Protein AF-A0A7H4MT79-F1 (afdb_monomer)

pLDDT: mean 77.98, std 21.47, range [36.84, 97.44]

Sequence (188 aa):
MRFDIEGFITFDTEEASLVNLLTGDCIELSATSTRLLTNLLQYRGDIISRVDIFQSVFEKYGARPSNSNLNQYISTLRRSLADLGVEKNVIITVPRIGFKISEEVIITSDNDYSSSFTLPTLAPEPPRRSLLWQHRKVAILFIPMVIALMLLLQFFTHQKQSPTAIFTQDKCIFYGAGALRVGGNTQK

Solvent-accessible surface area (backbone atoms only — not comparable to full-atom values): 11762 Å² total; per-residue (Å²): 101,48,36,31,44,74,81,44,32,39,37,35,63,80,78,23,31,40,34,21,74,86,80,66,50,73,46,81,45,54,73,61,49,37,46,46,50,52,54,47,62,72,48,65,56,45,74,47,38,54,67,57,46,33,46,71,49,22,49,75,70,75,38,86,68,48,75,67,59,53,52,50,48,54,51,50,52,52,45,57,43,39,77,64,66,43,88,65,70,54,71,39,81,41,85,100,53,29,38,25,34,34,85,90,55,53,74,48,40,65,74,64,60,68,74,58,84,64,87,85,81,96,71,96,74,72,89,77,73,69,78,68,70,73,50,68,69,55,53,69,63,49,52,61,55,53,53,52,51,53,54,49,51,52,52,56,54,57,72,65,69,75,78,84,88,79,83,88,67,91,96,65,89,84,82,87,87,82,80,90,86,80,85,91,80,87,91,133

Nearest PDB structures (foldseek):
  8b4b-assembly1_W  TM=8.848E-01  e=1.104E-09  Vibrio cholerae
  8b4d-assembly1_C  TM=8.996E-01  e=2.529E-09  Vibrio cholerae
  8b4e-assembly1_A  TM=8.726E-01  e=8.440E-08  Vibrio cholerae
  7nmb-assembly1_A  TM=7.774E-01  e=1.921E-06  Vibrio cholerae
  3zq7-assembly1_A  TM=8.203E-01  e=2.798E-05  Escherichia coli K-12

Structure (mmCIF, N/CA/C/O backbone):
data_AF-A0A7H4MT79-F1
#
_entry.id   AF-A0A7H4MT79-F1
#
loop_
_atom_site.group_PDB
_atom_site.id
_atom_site.type_symbol
_atom_site.label_atom_id
_atom_site.label_alt_id
_atom_site.label_comp_id
_atom_site.label_asym_id
_atom_site.label_entity_id
_atom_site.label_seq_id
_atom_site.pdbx_PDB_ins_code
_atom_site.Cartn_x
_atom_site.Cartn_y
_atom_site.Cartn_z
_atom_site.occupancy
_atom_site.B_iso_or_equiv
_atom_site.auth_seq_id
_atom_site.auth_comp_id
_atom_site.auth_asym_id
_atom_site.auth_atom_id
_atom_site.pdbx_PDB_model_num
ATOM 1 N N . MET A 1 1 ? 11.226 -8.362 5.521 1.00 86.12 1 MET A N 1
ATOM 2 C CA . MET A 1 1 ? 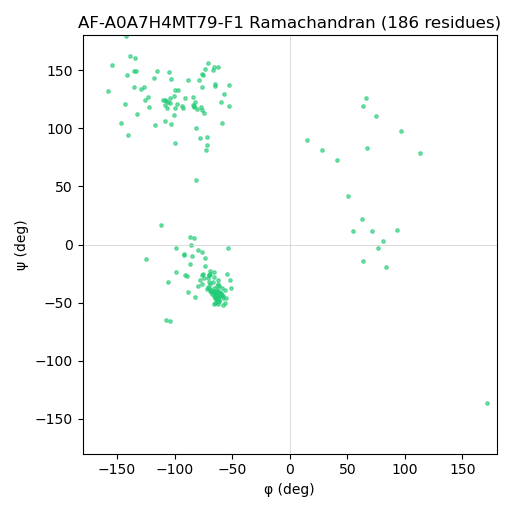10.015 -8.461 6.381 1.00 86.12 1 MET A CA 1
ATOM 3 C C . MET A 1 1 ? 8.910 -9.064 5.533 1.00 86.12 1 MET A C 1
ATOM 5 O O . MET A 1 1 ? 8.808 -8.691 4.372 1.00 86.12 1 MET A O 1
ATOM 9 N N . ARG A 1 2 ? 8.103 -9.980 6.064 1.00 92.44 2 ARG A N 1
ATOM 10 C CA . ARG A 1 2 ? 7.024 -10.616 5.304 1.00 92.44 2 ARG A CA 1
ATOM 11 C C . ARG A 1 2 ? 5.664 -10.307 5.921 1.00 92.44 2 ARG A C 1
ATOM 13 O O . ARG A 1 2 ? 5.521 -10.187 7.142 1.00 92.44 2 ARG A O 1
ATOM 20 N N . PHE A 1 3 ? 4.675 -10.135 5.051 1.00 94.00 3 PHE A N 1
ATOM 21 C CA . PHE A 1 3 ? 3.278 -9.947 5.420 1.00 94.00 3 PHE A CA 1
ATOM 22 C C . PHE A 1 3 ? 2.414 -10.962 4.682 1.00 94.00 3 PHE A C 1
ATOM 24 O O . PHE A 1 3 ? 2.554 -11.112 3.474 1.00 94.00 3 PHE A O 1
ATOM 31 N N . ASP A 1 4 ? 1.477 -11.584 5.383 1.00 94.38 4 ASP A N 1
ATOM 32 C CA . ASP A 1 4 ? 0.461 -12.439 4.782 1.00 94.38 4 ASP A CA 1
ATOM 33 C C . ASP A 1 4 ? -0.889 -11.715 4.820 1.00 94.38 4 ASP A C 1
ATOM 35 O O . ASP A 1 4 ? -1.349 -11.268 5.873 1.00 94.38 4 ASP A O 1
ATOM 39 N N . ILE A 1 5 ? -1.504 -11.559 3.652 1.00 93.25 5 ILE A N 1
ATOM 40 C CA . ILE A 1 5 ? -2.767 -10.863 3.410 1.00 93.25 5 ILE A CA 1
ATOM 41 C C . ILE A 1 5 ? -3.824 -11.927 3.094 1.00 93.25 5 ILE A C 1
ATOM 43 O O . ILE A 1 5 ? -3.636 -12.759 2.206 1.00 93.25 5 ILE A O 1
ATOM 47 N N . GLU A 1 6 ? -4.917 -11.929 3.859 1.00 91.81 6 GLU A N 1
ATOM 48 C CA . GLU A 1 6 ? -5.991 -12.940 3.830 1.00 91.81 6 GLU A CA 1
ATOM 49 C C . GLU A 1 6 ? -5.510 -14.397 4.025 1.00 91.81 6 GLU A C 1
ATOM 51 O O . GLU A 1 6 ? -6.272 -15.340 3.832 1.00 91.81 6 GLU A O 1
ATOM 56 N N . GLY A 1 7 ? -4.251 -14.599 4.423 1.00 90.31 7 GLY A N 1
ATOM 57 C CA . GLY A 1 7 ? -3.640 -15.916 4.621 1.00 90.31 7 GLY A CA 1
ATOM 58 C C . GLY A 1 7 ? -3.238 -16.652 3.338 1.00 90.31 7 GLY A C 1
ATOM 59 O O . GLY A 1 7 ? -2.658 -17.729 3.433 1.00 90.31 7 GLY A O 1
ATOM 60 N N . PHE A 1 8 ? -3.510 -16.095 2.154 1.00 93.00 8 PHE A N 1
ATOM 61 C CA . PHE A 1 8 ? -3.165 -16.723 0.874 1.00 93.00 8 PHE A CA 1
ATOM 62 C C . PHE A 1 8 ? -2.322 -15.846 -0.054 1.00 93.00 8 PHE A C 1
ATOM 64 O O . PHE A 1 8 ? -1.766 -16.366 -1.018 1.00 93.00 8 PHE A O 1
ATOM 71 N N . ILE A 1 9 ? -2.191 -14.547 0.227 1.00 95.81 9 ILE A N 1
ATOM 72 C CA . ILE A 1 9 ? -1.241 -13.672 -0.462 1.00 95.81 9 ILE A CA 1
ATOM 73 C C . ILE A 1 9 ? -0.079 -13.376 0.465 1.00 95.81 9 ILE A C 1
ATOM 75 O O . ILE A 1 9 ? -0.266 -12.801 1.531 1.00 95.81 9 ILE A O 1
ATOM 79 N N . THR A 1 10 ? 1.129 -13.689 0.030 1.00 96.00 10 THR A N 1
ATOM 80 C CA . THR A 1 10 ? 2.350 -13.261 0.699 1.00 96.00 10 THR A CA 1
ATOM 81 C C . THR A 1 10 ? 2.897 -12.017 0.015 1.00 96.00 10 THR A C 1
ATOM 83 O O . THR A 1 10 ? 3.079 -11.997 -1.198 1.00 96.00 10 THR A O 1
ATOM 86 N N . PHE A 1 11 ? 3.251 -11.015 0.809 1.00 96.75 11 PHE A N 1
ATOM 87 C CA . PHE A 1 11 ? 4.074 -9.885 0.412 1.00 96.75 11 PHE A CA 1
ATOM 88 C C . PHE A 1 11 ? 5.457 -9.987 1.061 1.00 96.75 11 PHE A C 1
ATOM 90 O O . PHE A 1 11 ? 5.569 -9.960 2.290 1.00 96.75 11 PHE A O 1
ATOM 97 N N . ASP A 1 12 ? 6.502 -10.057 0.239 1.00 94.94 12 ASP A N 1
ATOM 98 C CA . ASP A 1 12 ? 7.893 -10.018 0.687 1.00 94.94 12 ASP A CA 1
ATOM 99 C C . ASP A 1 12 ? 8.508 -8.642 0.396 1.00 94.94 12 ASP A C 1
ATOM 101 O O . ASP A 1 12 ? 8.535 -8.173 -0.747 1.00 94.94 12 ASP A O 1
ATOM 105 N N . THR A 1 13 ? 8.986 -7.961 1.443 1.00 93.94 13 THR A N 1
ATOM 106 C CA . THR A 1 13 ? 9.571 -6.624 1.291 1.00 93.94 13 THR A CA 1
ATOM 107 C C . THR A 1 13 ? 10.974 -6.626 0.700 1.00 93.94 13 THR A C 1
ATOM 109 O O . THR A 1 13 ? 11.366 -5.601 0.147 1.00 93.94 13 THR A O 1
ATOM 112 N N . GLU A 1 14 ? 11.735 -7.709 0.866 1.00 92.62 14 GLU A N 1
ATOM 113 C CA . GLU A 1 14 ? 13.110 -7.820 0.365 1.00 92.62 14 GLU A CA 1
ATOM 114 C C . GLU A 1 14 ? 13.094 -8.204 -1.115 1.00 92.62 14 GLU A C 1
ATOM 116 O O . GLU A 1 14 ? 13.745 -7.554 -1.931 1.00 92.62 14 GLU A O 1
ATOM 121 N N . GLU A 1 15 ? 12.259 -9.183 -1.467 1.00 93.75 15 GLU A N 1
ATOM 122 C CA . GLU A 1 15 ? 12.073 -9.639 -2.852 1.00 93.75 15 GLU A CA 1
ATOM 123 C C . GLU A 1 15 ? 11.140 -8.726 -3.663 1.00 93.75 15 GLU A C 1
ATOM 125 O O . GLU A 1 15 ? 10.943 -8.929 -4.858 1.00 93.75 15 GLU A O 1
ATOM 130 N N . ALA A 1 16 ? 10.543 -7.715 -3.020 1.00 95.75 16 ALA A N 1
ATOM 131 C CA . ALA A 1 16 ? 9.629 -6.759 -3.638 1.00 95.75 16 ALA A CA 1
ATOM 132 C C . ALA A 1 16 ? 8.506 -7.436 -4.446 1.00 95.75 16 ALA A C 1
ATOM 134 O O . ALA A 1 16 ? 8.157 -6.969 -5.527 1.00 95.75 16 ALA A O 1
ATOM 135 N N . SER A 1 17 ? 7.921 -8.516 -3.928 1.00 96.25 17 SER A N 1
ATOM 136 C CA . SER A 1 17 ? 6.965 -9.339 -4.674 1.00 96.25 17 SER A CA 1
ATOM 137 C C . SER A 1 17 ? 5.711 -9.677 -3.872 1.00 96.25 17 SER A C 1
ATOM 139 O O . SER A 1 17 ? 5.723 -9.766 -2.641 1.00 96.25 17 SER A O 1
ATOM 141 N N . LEU A 1 18 ? 4.603 -9.832 -4.596 1.00 96.88 18 LEU A N 1
ATOM 142 C CA . LEU A 1 18 ? 3.338 -10.365 -4.107 1.00 96.88 18 LEU A CA 1
ATOM 143 C C . LEU A 1 18 ? 3.117 -11.740 -4.728 1.00 96.88 18 LEU A C 1
ATOM 145 O O . LEU A 1 18 ? 3.100 -11.856 -5.950 1.00 96.88 18 LEU A O 1
ATOM 149 N N . VAL A 1 19 ? 2.917 -12.760 -3.899 1.00 96.62 19 VAL A N 1
ATOM 150 C CA . VAL A 1 19 ? 2.756 -14.148 -4.337 1.00 96.62 19 VAL A CA 1
ATOM 151 C C . VAL A 1 19 ? 1.437 -14.698 -3.822 1.00 96.62 19 VAL A C 1
ATOM 153 O O . VAL A 1 19 ? 1.180 -14.665 -2.618 1.00 96.62 19 VAL A O 1
ATOM 156 N N . ASN A 1 20 ? 0.616 -15.241 -4.714 1.00 96.69 20 ASN A N 1
ATOM 157 C CA . ASN A 1 20 ? -0.539 -16.041 -4.336 1.00 96.69 20 ASN A CA 1
ATOM 158 C C . ASN A 1 20 ? -0.094 -17.484 -4.060 1.00 96.69 20 ASN A C 1
ATOM 160 O O . ASN A 1 20 ? 0.405 -18.178 -4.942 1.00 96.69 20 ASN A O 1
ATOM 164 N N . LEU A 1 21 ? -0.288 -17.948 -2.827 1.00 94.00 21 LEU A N 1
ATOM 165 C CA . LEU A 1 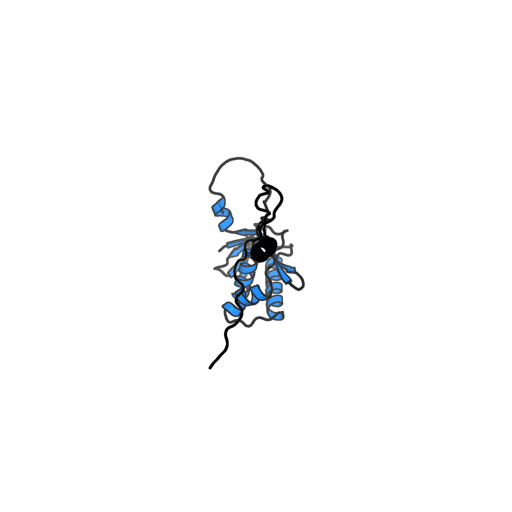21 ? 0.120 -19.278 -2.370 1.00 94.00 21 LEU A CA 1
ATOM 166 C C . LEU A 1 21 ? -0.769 -20.410 -2.909 1.00 94.00 21 LEU A C 1
ATOM 168 O O . LEU A 1 21 ? -0.366 -21.570 -2.873 1.00 94.00 21 LEU A O 1
ATOM 172 N N . LEU A 1 22 ? -1.975 -20.092 -3.383 1.00 94.06 22 LEU A N 1
ATOM 173 C CA . LEU A 1 22 ? -2.937 -21.055 -3.922 1.00 94.06 22 LEU A CA 1
ATOM 174 C C . LEU A 1 22 ? -2.735 -21.281 -5.422 1.00 94.06 22 LEU A C 1
ATOM 176 O O . LEU A 1 22 ? -2.843 -22.416 -5.882 1.00 94.06 22 LEU A O 1
ATOM 180 N N . THR A 1 23 ? -2.462 -20.217 -6.182 1.00 93.88 23 THR A N 1
ATOM 181 C CA . THR A 1 23 ? -2.295 -20.286 -7.646 1.00 93.88 23 THR A CA 1
ATOM 182 C C . THR A 1 23 ? -0.833 -20.324 -8.084 1.00 93.88 23 THR A C 1
ATOM 184 O O . THR A 1 23 ? -0.534 -20.833 -9.161 1.00 93.88 23 THR A O 1
ATOM 187 N N . GLY A 1 24 ? 0.084 -19.824 -7.252 1.00 93.19 24 GLY A N 1
ATOM 188 C CA . GLY A 1 24 ? 1.492 -19.633 -7.599 1.00 93.19 24 GLY A CA 1
ATOM 189 C C . GLY A 1 24 ? 1.766 -18.355 -8.398 1.00 93.19 24 GLY A C 1
ATOM 190 O O . GLY A 1 24 ? 2.911 -18.128 -8.788 1.00 93.19 24 GLY A O 1
ATOM 191 N N . ASP A 1 25 ? 0.750 -17.520 -8.639 1.00 95.25 25 ASP A N 1
ATOM 192 C CA . ASP A 1 25 ? 0.922 -16.258 -9.359 1.00 95.25 25 ASP A CA 1
ATOM 193 C C . ASP A 1 25 ? 1.808 -15.297 -8.565 1.00 95.25 25 ASP A C 1
ATOM 195 O O . ASP A 1 25 ? 1.664 -15.152 -7.349 1.00 95.25 25 ASP A O 1
ATOM 199 N N . CYS A 1 26 ? 2.714 -14.617 -9.264 1.00 95.56 26 CYS A N 1
ATOM 200 C CA . CYS A 1 26 ? 3.666 -13.687 -8.674 1.00 95.56 26 CYS A CA 1
ATOM 201 C C . CYS A 1 26 ? 3.639 -12.351 -9.420 1.00 95.56 26 CYS A C 1
ATOM 203 O O . CYS A 1 26 ? 3.680 -12.312 -10.651 1.00 95.56 26 CYS A O 1
ATOM 205 N N . ILE A 1 27 ? 3.593 -11.254 -8.667 1.00 97.00 27 ILE A N 1
ATOM 206 C CA . ILE A 1 27 ? 3.684 -9.890 -9.182 1.00 97.00 27 ILE A CA 1
ATOM 207 C C . ILE A 1 27 ? 4.856 -9.186 -8.509 1.00 97.00 27 ILE A C 1
ATOM 209 O O . ILE A 1 27 ? 4.850 -8.957 -7.299 1.00 97.00 27 ILE A O 1
ATOM 213 N N . GLU A 1 28 ? 5.834 -8.777 -9.312 1.00 96.69 28 GLU A N 1
ATOM 214 C CA . GLU A 1 28 ? 6.919 -7.909 -8.865 1.00 96.69 28 GLU A CA 1
ATOM 215 C C . GLU A 1 28 ? 6.444 -6.456 -8.737 1.00 96.69 28 GLU A C 1
ATOM 217 O O . GLU A 1 28 ? 5.764 -5.896 -9.604 1.00 96.69 28 GLU A O 1
ATOM 222 N N . LEU A 1 29 ? 6.828 -5.822 -7.637 1.00 96.75 29 LEU A N 1
ATOM 223 C CA . LEU A 1 29 ? 6.520 -4.442 -7.313 1.00 96.75 29 LEU A CA 1
ATOM 224 C C . LEU A 1 29 ? 7.738 -3.554 -7.554 1.00 96.75 29 LEU A C 1
ATOM 226 O O . LEU A 1 29 ? 8.877 -3.880 -7.230 1.00 96.75 29 LEU A O 1
ATOM 230 N N . SER A 1 30 ? 7.492 -2.345 -8.059 1.00 95.81 30 SER A N 1
ATOM 231 C CA . SER A 1 30 ? 8.544 -1.332 -8.113 1.00 95.81 30 SER A CA 1
ATOM 232 C C . SER A 1 30 ? 8.961 -0.906 -6.705 1.00 95.81 30 SER A C 1
ATOM 234 O O . SER A 1 30 ? 8.136 -0.866 -5.794 1.00 95.81 30 SER A O 1
ATOM 236 N N . ALA A 1 31 ? 10.209 -0.462 -6.538 1.00 94.56 31 ALA A N 1
ATOM 237 C CA . ALA A 1 31 ? 10.741 -0.062 -5.233 1.00 94.56 31 ALA A CA 1
ATOM 238 C C . ALA A 1 31 ? 9.846 0.945 -4.478 1.00 94.56 31 ALA A C 1
ATOM 240 O O . ALA A 1 31 ? 9.701 0.874 -3.260 1.00 94.56 31 ALA A O 1
ATOM 241 N N . THR A 1 32 ? 9.215 1.886 -5.188 1.00 95.56 32 THR A N 1
ATOM 242 C CA . THR A 1 32 ? 8.280 2.848 -4.581 1.00 95.56 32 THR A CA 1
ATOM 243 C C . THR A 1 32 ? 6.966 2.192 -4.160 1.00 95.56 32 THR A C 1
ATOM 245 O O . THR A 1 32 ? 6.452 2.524 -3.095 1.00 95.56 32 THR A O 1
ATOM 248 N N . SER A 1 33 ? 6.451 1.242 -4.943 1.00 96.31 33 SER A N 1
ATOM 249 C CA . SER A 1 33 ? 5.247 0.474 -4.597 1.00 96.31 33 SER A CA 1
ATOM 250 C C . SER A 1 33 ? 5.490 -0.407 -3.375 1.00 96.31 33 SER A C 1
ATOM 252 O O . SER A 1 33 ? 4.677 -0.387 -2.457 1.00 96.31 33 SER A O 1
ATOM 254 N N . THR A 1 34 ? 6.639 -1.088 -3.317 1.00 96.88 34 THR A N 1
ATOM 255 C CA . THR A 1 34 ? 7.071 -1.888 -2.163 1.00 96.88 34 THR A CA 1
ATOM 256 C C . THR A 1 34 ? 7.137 -1.023 -0.914 1.00 96.88 34 THR A C 1
ATOM 258 O O . THR A 1 34 ? 6.488 -1.324 0.079 1.00 96.88 34 THR A O 1
ATOM 261 N N . ARG A 1 35 ? 7.832 0.121 -0.974 1.00 95.88 35 ARG A N 1
ATOM 262 C CA . ARG A 1 35 ? 7.903 1.066 0.153 1.00 95.88 35 ARG A CA 1
ATOM 263 C C . ARG A 1 35 ? 6.527 1.560 0.591 1.00 95.88 35 ARG A C 1
ATOM 265 O O . ARG A 1 35 ? 6.264 1.619 1.789 1.00 95.88 35 ARG A O 1
ATOM 272 N N . LEU A 1 36 ? 5.665 1.917 -0.360 1.00 96.69 36 LEU A N 1
ATOM 273 C CA . LEU A 1 36 ? 4.319 2.403 -0.075 1.00 96.69 36 LEU A CA 1
ATOM 274 C C . LEU A 1 36 ? 3.468 1.332 0.607 1.00 96.69 36 LEU A C 1
ATOM 276 O O . LEU A 1 36 ? 2.836 1.616 1.622 1.00 96.69 36 LEU A O 1
ATOM 280 N N . LEU A 1 37 ? 3.466 0.111 0.072 1.00 96.62 37 LEU A N 1
ATOM 281 C CA . LEU A 1 37 ? 2.702 -0.996 0.630 1.00 96.62 37 LEU A CA 1
ATOM 282 C C . LEU A 1 37 ? 3.229 -1.382 2.015 1.00 96.62 37 LEU A C 1
ATOM 284 O O . LEU A 1 37 ? 2.438 -1.480 2.947 1.00 96.62 37 LEU A O 1
ATOM 288 N N . THR A 1 38 ? 4.549 -1.493 2.185 1.00 95.31 38 THR A N 1
ATOM 289 C CA . THR A 1 38 ? 5.184 -1.719 3.491 1.00 95.31 38 THR A CA 1
ATOM 290 C C . THR A 1 38 ? 4.775 -0.653 4.498 1.00 95.31 38 THR A C 1
ATOM 292 O O . THR A 1 38 ? 4.397 -0.982 5.619 1.00 95.31 38 THR A O 1
ATOM 295 N N . ASN A 1 39 ? 4.806 0.624 4.105 1.00 94.50 39 ASN A N 1
ATOM 296 C CA . ASN A 1 39 ? 4.392 1.716 4.976 1.00 94.50 39 ASN A CA 1
ATOM 297 C C . ASN A 1 39 ? 2.915 1.561 5.368 1.00 94.50 39 ASN A C 1
ATOM 299 O O . ASN A 1 39 ? 2.606 1.553 6.548 1.00 94.50 39 ASN A O 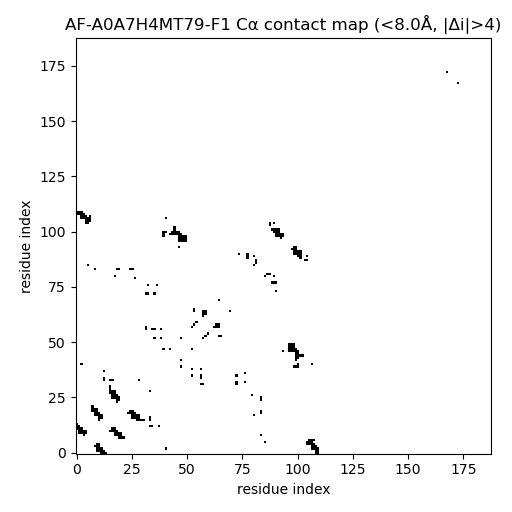1
ATOM 303 N N . LEU A 1 40 ? 2.007 1.314 4.422 1.00 94.81 40 LEU A N 1
ATOM 304 C CA . LEU A 1 40 ? 0.584 1.104 4.725 1.00 94.81 40 LEU A CA 1
ATOM 305 C C . LEU A 1 40 ? 0.335 -0.097 5.654 1.00 94.81 40 LEU A C 1
ATOM 307 O O . LEU A 1 40 ? -0.443 0.014 6.602 1.00 94.81 40 LEU A O 1
ATOM 311 N N . LEU A 1 41 ? 1.005 -1.226 5.412 1.00 93.19 41 LEU A N 1
ATOM 312 C CA . LEU A 1 41 ? 0.842 -2.452 6.197 1.00 93.19 41 LEU A CA 1
ATOM 313 C C . LEU A 1 41 ? 1.433 -2.337 7.606 1.00 93.19 41 LEU A C 1
ATOM 315 O O . LEU A 1 41 ? 0.914 -2.967 8.523 1.00 93.19 41 LEU A O 1
ATOM 319 N N . GLN A 1 42 ? 2.467 -1.516 7.814 1.00 90.12 42 GLN A N 1
ATOM 320 C CA . GLN A 1 42 ? 3.049 -1.284 9.142 1.00 90.12 42 GLN A CA 1
ATOM 321 C C . GLN A 1 42 ? 2.125 -0.492 10.077 1.00 90.12 42 GLN A C 1
ATOM 323 O O . GLN A 1 42 ? 2.108 -0.761 11.275 1.00 90.12 42 GLN A O 1
ATOM 328 N N . TYR A 1 43 ? 1.333 0.452 9.556 1.00 85.25 43 TYR A N 1
ATOM 329 C CA . TYR A 1 43 ? 0.416 1.262 10.374 1.00 85.25 43 TYR A CA 1
ATOM 330 C C . TYR A 1 43 ? -0.958 0.598 10.603 1.00 85.25 43 TYR A C 1
ATOM 332 O O . TYR A 1 43 ? -1.842 1.240 11.152 1.00 85.25 43 TYR A O 1
ATOM 340 N N . ARG A 1 44 ? -1.155 -0.664 10.186 1.00 72.19 44 ARG A N 1
ATOM 341 C CA . ARG A 1 44 ? -2.342 -1.528 10.410 1.00 72.19 44 ARG A CA 1
ATOM 342 C C . ARG A 1 44 ? -3.620 -0.827 10.899 1.00 72.19 44 ARG A C 1
ATOM 344 O O . ARG A 1 44 ? -3.889 -0.754 12.094 1.00 72.19 44 ARG A O 1
ATOM 351 N N . GLY A 1 45 ? -4.447 -0.386 9.954 1.00 70.88 45 GLY A N 1
ATOM 352 C CA . GLY A 1 45 ? -5.766 0.198 10.232 1.00 70.88 45 GLY A CA 1
ATOM 353 C C . GLY A 1 45 ? -5.749 1.689 10.585 1.00 70.88 45 GLY A C 1
ATOM 354 O O . GLY A 1 45 ? -6.768 2.355 10.384 1.00 70.88 45 GLY A O 1
ATOM 355 N N . ASP A 1 46 ? -4.605 2.246 10.993 1.00 88.00 46 ASP A N 1
ATOM 356 C CA . ASP A 1 46 ? -4.463 3.689 11.159 1.00 88.00 46 ASP A CA 1
ATOM 357 C C . ASP A 1 46 ? -4.370 4.407 9.811 1.00 88.00 46 ASP A C 1
ATOM 359 O O . ASP A 1 46 ? -3.906 3.885 8.793 1.00 88.00 46 ASP A O 1
ATOM 363 N N . ILE A 1 47 ? -4.832 5.655 9.818 1.00 92.50 47 ILE A N 1
ATOM 364 C CA . ILE A 1 47 ? -4.790 6.521 8.648 1.00 92.50 47 ILE A CA 1
ATOM 365 C C . ILE A 1 47 ? -3.411 7.164 8.568 1.00 92.50 47 ILE A C 1
ATOM 367 O O . ILE A 1 47 ? -3.030 7.948 9.438 1.00 92.50 47 ILE A O 1
ATOM 371 N N . ILE A 1 48 ? -2.702 6.900 7.476 1.00 95.19 48 ILE A N 1
ATOM 372 C CA . ILE A 1 48 ? -1.462 7.591 7.139 1.00 95.19 48 ILE A CA 1
ATOM 373 C C . ILE A 1 48 ? -1.809 8.805 6.284 1.00 95.19 48 ILE A C 1
ATOM 375 O O . ILE A 1 48 ? -2.502 8.685 5.266 1.00 95.19 48 ILE A O 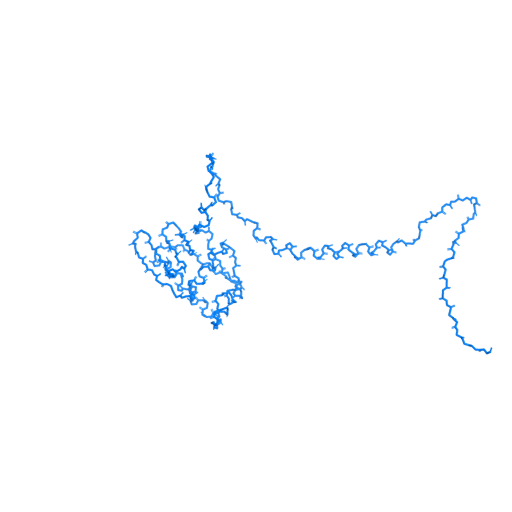1
ATOM 379 N N . SER A 1 49 ? -1.351 9.989 6.695 1.00 96.00 49 SER A N 1
ATOM 380 C CA . SER A 1 49 ? -1.616 11.219 5.952 1.00 96.00 49 SER A CA 1
ATOM 381 C C . SER A 1 49 ? -0.828 11.261 4.639 1.00 96.00 49 SER A C 1
ATOM 383 O O . SER A 1 49 ? 0.229 10.647 4.497 1.00 96.00 49 SER A O 1
ATOM 385 N N . ARG A 1 50 ? -1.318 12.030 3.659 1.00 95.88 50 ARG A N 1
ATOM 386 C CA . ARG A 1 50 ? -0.585 12.227 2.391 1.00 95.88 50 ARG A CA 1
ATOM 387 C C . ARG A 1 50 ? 0.799 12.834 2.609 1.00 95.88 50 ARG A C 1
ATOM 389 O O . ARG A 1 50 ? 1.734 12.449 1.920 1.00 95.88 50 ARG A O 1
ATOM 396 N N . VAL A 1 51 ? 0.910 13.760 3.562 1.00 95.25 51 VAL A N 1
ATOM 397 C CA . VAL A 1 51 ? 2.171 14.428 3.906 1.00 95.25 51 VAL A CA 1
ATOM 398 C C . VAL A 1 51 ? 3.174 13.411 4.446 1.00 95.25 51 VAL A C 1
ATOM 400 O O . VAL A 1 51 ? 4.298 13.353 3.955 1.00 95.25 51 VAL A O 1
ATOM 403 N N . ASP A 1 52 ? 2.742 12.544 5.366 1.00 95.19 52 ASP A N 1
ATOM 404 C CA . ASP A 1 52 ? 3.604 11.499 5.929 1.00 95.19 52 ASP A CA 1
ATOM 405 C C . ASP A 1 52 ? 4.057 10.503 4.852 1.00 95.19 52 ASP A C 1
ATOM 407 O O . ASP A 1 52 ? 5.220 10.097 4.830 1.00 95.19 52 ASP A O 1
ATOM 411 N N . ILE A 1 53 ? 3.172 10.134 3.918 1.00 95.69 53 ILE A N 1
ATOM 412 C CA . ILE A 1 53 ? 3.523 9.256 2.791 1.00 95.69 53 ILE A CA 1
ATOM 413 C C . ILE A 1 53 ? 4.539 9.936 1.870 1.00 95.69 53 ILE A C 1
ATOM 415 O O . ILE A 1 53 ? 5.531 9.318 1.489 1.00 95.69 53 ILE A O 1
ATOM 419 N N . PHE A 1 54 ? 4.328 11.205 1.513 1.00 96.12 54 PHE A N 1
ATOM 420 C CA . PHE A 1 54 ? 5.270 11.947 0.677 1.00 96.12 54 PHE A CA 1
ATOM 421 C C . PHE A 1 54 ? 6.661 11.994 1.302 1.00 96.12 54 PHE A C 1
ATOM 423 O O . PHE A 1 54 ? 7.636 11.658 0.629 1.00 96.12 54 PHE A O 1
ATOM 430 N N . GLN A 1 55 ? 6.744 12.294 2.596 1.00 95.12 55 GLN A N 1
ATOM 431 C CA . GLN A 1 55 ? 8.016 12.340 3.299 1.00 95.12 55 GLN A CA 1
ATOM 432 C C . GLN A 1 55 ? 8.675 10.953 3.381 1.00 95.12 55 GLN A C 1
ATOM 434 O O . GLN A 1 55 ? 9.843 10.788 3.026 1.00 95.12 55 GLN A O 1
ATOM 439 N N . SER A 1 56 ? 7.932 9.941 3.838 1.00 93.38 56 SER A N 1
ATOM 440 C CA . SER A 1 56 ? 8.488 8.621 4.163 1.00 93.38 56 SER A CA 1
ATOM 441 C C . SER A 1 56 ? 8.768 7.734 2.949 1.00 93.38 56 SER A C 1
ATOM 443 O O . SER A 1 56 ? 9.702 6.936 3.005 1.00 93.38 56 SER A O 1
ATOM 445 N N . VAL A 1 57 ? 8.005 7.870 1.859 1.00 95.44 57 VAL A N 1
ATOM 446 C CA . VAL A 1 57 ? 8.083 6.988 0.679 1.00 95.44 57 VAL A CA 1
ATOM 447 C C . VAL A 1 57 ? 8.778 7.654 -0.509 1.00 95.44 57 VAL A C 1
ATOM 449 O O . VAL A 1 57 ? 9.451 6.962 -1.276 1.00 95.44 57 VAL A O 1
ATOM 452 N N . PHE A 1 58 ? 8.641 8.975 -0.670 1.00 94.38 58 PHE A N 1
ATOM 453 C CA . PHE A 1 58 ? 9.145 9.694 -1.844 1.00 94.38 58 PHE A CA 1
ATOM 454 C C . PHE A 1 58 ? 10.372 10.543 -1.514 1.00 94.38 58 PHE A C 1
ATOM 456 O O . PHE A 1 58 ? 11.463 10.248 -2.000 1.00 94.38 58 PHE A O 1
ATOM 463 N N . GLU A 1 59 ? 10.221 11.560 -0.664 1.00 95.00 59 GLU A N 1
ATOM 464 C CA . GLU A 1 59 ? 11.269 12.556 -0.401 1.00 95.00 59 GLU A CA 1
ATOM 465 C C . GLU A 1 59 ? 12.502 11.934 0.255 1.00 95.00 59 GLU A C 1
ATOM 467 O O . GLU A 1 59 ? 13.624 12.201 -0.175 1.00 95.00 59 GLU A O 1
ATOM 472 N N . LYS A 1 60 ? 12.303 1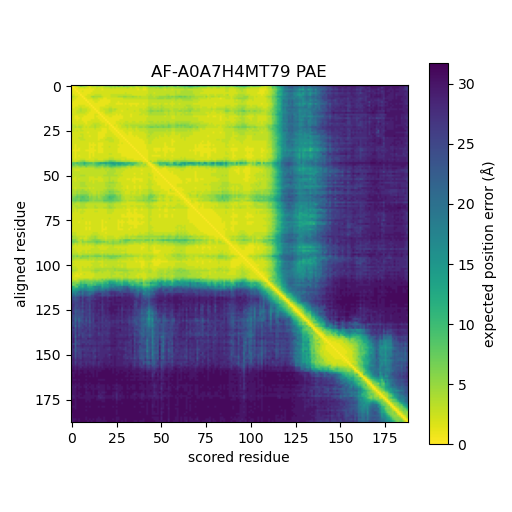1.022 1.219 1.00 94.06 60 LYS A N 1
ATOM 473 C CA . LYS A 1 60 ? 13.387 10.248 1.848 1.00 94.06 60 LYS A CA 1
ATOM 474 C C . LYS A 1 60 ? 14.261 9.499 0.833 1.00 94.06 60 LYS A C 1
ATOM 476 O O . LYS A 1 60 ? 15.423 9.225 1.113 1.00 94.06 60 LYS A O 1
ATOM 481 N N . TYR A 1 61 ? 13.710 9.178 -0.335 1.00 92.06 61 TYR A N 1
ATOM 482 C CA . TYR A 1 61 ? 14.376 8.434 -1.402 1.00 92.06 61 TYR A CA 1
ATOM 483 C C . TYR A 1 61 ? 14.652 9.301 -2.641 1.00 92.06 61 TYR A C 1
ATOM 485 O O . TYR A 1 61 ? 14.909 8.768 -3.718 1.00 92.06 61 TYR A O 1
ATOM 493 N N . GLY A 1 62 ? 14.588 10.632 -2.511 1.00 91.44 62 GLY A N 1
ATOM 494 C CA . GLY A 1 62 ? 14.892 11.577 -3.590 1.00 91.44 62 GLY A CA 1
ATOM 495 C C . GLY A 1 62 ? 13.853 11.632 -4.715 1.00 91.44 62 GLY A C 1
ATOM 496 O O . GLY A 1 62 ? 14.114 12.227 -5.760 1.00 91.44 62 GLY A O 1
ATOM 497 N N . ALA A 1 63 ? 12.674 11.031 -4.535 1.00 90.56 63 ALA A N 1
ATOM 498 C CA . ALA A 1 63 ? 11.591 11.091 -5.509 1.00 90.56 63 ALA A CA 1
ATOM 499 C C . ALA A 1 63 ? 10.703 12.319 -5.266 1.00 90.56 63 ALA A C 1
ATOM 501 O O . ALA A 1 63 ? 10.388 12.666 -4.129 1.00 90.56 63 ALA A O 1
ATOM 502 N N . ARG A 1 64 ? 10.243 12.963 -6.346 1.00 92.12 64 ARG A N 1
ATOM 503 C CA . ARG A 1 64 ? 9.352 14.128 -6.257 1.00 92.12 64 ARG A CA 1
ATOM 504 C C . ARG A 1 64 ? 7.914 13.688 -5.932 1.00 92.12 64 ARG A C 1
ATOM 506 O O . ARG A 1 64 ? 7.312 12.990 -6.753 1.00 92.12 64 ARG A O 1
ATOM 513 N N . PRO A 1 65 ? 7.320 14.100 -4.799 1.00 93.44 65 PRO A N 1
ATOM 514 C CA . PRO A 1 65 ? 5.941 13.748 -4.467 1.00 93.44 65 PRO A CA 1
ATOM 515 C C . PRO A 1 65 ? 4.924 14.561 -5.281 1.00 93.44 65 PRO A C 1
ATOM 517 O O . PRO A 1 65 ? 5.133 15.735 -5.588 1.00 93.44 65 PRO A O 1
ATOM 520 N N . SER A 1 66 ? 3.793 13.945 -5.630 1.00 95.44 66 SER A N 1
ATOM 521 C CA . SER A 1 66 ? 2.624 14.635 -6.184 1.00 95.44 66 SER A CA 1
ATOM 522 C C . SER A 1 66 ? 1.347 13.844 -5.895 1.00 95.44 66 SER A C 1
ATOM 524 O O . SER A 1 66 ? 1.365 12.628 -5.755 1.00 95.44 66 SER A O 1
ATOM 526 N N . ASN A 1 67 ? 0.190 14.503 -5.842 1.00 95.00 67 ASN A N 1
ATOM 527 C CA . ASN A 1 67 ? -1.067 13.771 -5.631 1.00 95.00 67 ASN A CA 1
ATOM 528 C C . ASN A 1 67 ? -1.359 12.771 -6.761 1.00 95.00 67 ASN A C 1
ATOM 530 O O . ASN A 1 67 ? -1.872 11.685 -6.502 1.00 95.00 67 ASN A O 1
ATOM 534 N N . SER A 1 68 ? -1.009 13.128 -8.000 1.00 95.25 68 SER A N 1
ATOM 535 C CA . SER A 1 68 ? -1.194 12.253 -9.160 1.00 95.25 68 SER A CA 1
ATOM 536 C C . SER A 1 68 ? -0.355 10.980 -9.036 1.00 95.25 68 SER A C 1
ATOM 538 O O . SER A 1 68 ? -0.902 9.883 -9.137 1.00 95.25 68 SER A O 1
ATOM 540 N N . ASN A 1 69 ? 0.942 11.106 -8.717 1.00 93.75 69 ASN A N 1
ATOM 541 C CA . ASN A 1 69 ? 1.809 9.934 -8.599 1.00 93.75 69 ASN A CA 1
ATOM 542 C C . ASN A 1 69 ? 1.389 9.010 -7.451 1.00 93.75 69 ASN A C 1
ATOM 544 O O . ASN A 1 69 ? 1.305 7.804 -7.656 1.00 93.75 69 ASN A O 1
ATOM 548 N N . LEU A 1 70 ? 1.032 9.549 -6.283 1.00 96.31 70 LEU A N 1
ATOM 549 C CA . LEU A 1 70 ? 0.584 8.735 -5.157 1.00 96.31 70 LEU A CA 1
ATOM 550 C C . LEU A 1 70 ? -0.700 7.982 -5.504 1.00 96.31 70 LEU A C 1
ATOM 552 O O . LEU A 1 70 ? -0.784 6.779 -5.277 1.00 96.31 70 LEU A O 1
ATOM 556 N N . ASN A 1 71 ? -1.676 8.653 -6.116 1.00 96.19 71 ASN A N 1
ATOM 557 C CA . ASN A 1 71 ? -2.907 7.994 -6.544 1.00 96.19 71 ASN A CA 1
ATOM 558 C C . ASN A 1 71 ? -2.650 6.916 -7.606 1.00 96.19 71 ASN A C 1
ATOM 560 O O . ASN A 1 71 ? -3.314 5.879 -7.579 1.00 96.19 71 ASN A O 1
ATOM 564 N N . GLN A 1 72 ? -1.687 7.130 -8.507 1.00 96.44 72 GLN A N 1
ATOM 565 C CA . GLN A 1 72 ? -1.269 6.125 -9.480 1.00 96.44 72 GLN A CA 1
ATOM 566 C C . GLN A 1 72 ? -0.699 4.890 -8.776 1.00 96.44 72 GLN A C 1
ATOM 568 O O . GLN A 1 72 ? -1.197 3.795 -9.013 1.00 96.44 72 GLN A O 1
ATOM 573 N N . TYR A 1 73 ? 0.255 5.057 -7.855 1.00 96.81 73 TYR A N 1
ATOM 574 C CA . TYR A 1 73 ? 0.822 3.939 -7.092 1.00 96.81 73 TYR A CA 1
ATOM 575 C C . TYR A 1 73 ? -0.237 3.192 -6.275 1.00 96.81 73 TYR A C 1
ATOM 577 O O . TYR A 1 73 ? -0.275 1.965 -6.296 1.00 96.81 73 TYR A O 1
ATOM 585 N N . ILE A 1 74 ? -1.145 3.910 -5.611 1.00 97.31 74 ILE A N 1
ATOM 586 C CA . ILE A 1 74 ? -2.252 3.296 -4.869 1.00 97.31 74 ILE A CA 1
ATOM 587 C C . ILE A 1 74 ? -3.167 2.496 -5.808 1.00 97.31 74 ILE A C 1
ATOM 589 O O . ILE A 1 74 ? -3.605 1.401 -5.462 1.00 97.31 74 ILE A O 1
ATOM 593 N N . SER A 1 75 ? -3.466 3.029 -6.994 1.00 96.88 75 SER A N 1
ATOM 594 C CA . SER A 1 75 ? -4.308 2.341 -7.978 1.00 96.88 75 SER A CA 1
ATOM 595 C C . SER A 1 75 ? -3.628 1.085 -8.518 1.00 96.88 75 SER A C 1
ATOM 597 O O . SER A 1 75 ? -4.286 0.057 -8.642 1.00 96.88 75 SER A O 1
ATOM 599 N N . THR A 1 76 ? -2.321 1.146 -8.785 1.00 96.81 76 THR A N 1
ATOM 600 C CA . THR A 1 76 ? -1.523 -0.017 -9.192 1.00 96.81 76 THR A CA 1
ATOM 601 C C . THR A 1 76 ? -1.524 -1.087 -8.107 1.00 96.81 76 THR A C 1
ATOM 603 O O . THR A 1 76 ? -1.859 -2.225 -8.401 1.00 96.81 76 THR A O 1
ATOM 606 N N . LEU A 1 77 ? -1.260 -0.724 -6.848 1.00 97.44 77 LEU A N 1
ATOM 607 C CA . LEU A 1 77 ? -1.275 -1.673 -5.730 1.00 97.44 77 LEU A CA 1
ATOM 608 C C . LEU A 1 77 ? -2.636 -2.359 -5.564 1.00 97.44 77 LEU A C 1
ATOM 610 O O . LEU A 1 77 ? -2.694 -3.569 -5.375 1.00 97.44 77 LEU A O 1
ATOM 614 N N . ARG A 1 78 ? -3.738 -1.603 -5.665 1.00 97.12 78 ARG A N 1
ATOM 615 C CA . ARG A 1 78 ? -5.091 -2.180 -5.611 1.00 97.12 78 ARG A CA 1
ATOM 616 C C . ARG A 1 78 ? -5.330 -3.189 -6.729 1.00 97.12 78 ARG A C 1
ATOM 618 O O . ARG A 1 78 ? -5.919 -4.228 -6.463 1.00 97.12 78 ARG A O 1
ATOM 625 N N . ARG A 1 79 ? -4.879 -2.886 -7.950 1.00 96.25 79 ARG A N 1
ATOM 626 C CA . ARG A 1 79 ? -4.993 -3.807 -9.089 1.00 96.25 79 ARG A CA 1
ATOM 627 C C . ARG A 1 79 ? -4.166 -5.060 -8.864 1.00 96.25 79 ARG A C 1
ATOM 629 O O . ARG A 1 79 ? -4.738 -6.130 -8.910 1.00 96.25 79 ARG A O 1
ATOM 636 N N . SER A 1 80 ? -2.892 -4.933 -8.493 1.00 96.50 80 SER A N 1
ATOM 637 C CA . SER A 1 80 ? -2.033 -6.093 -8.227 1.00 96.50 80 SER A CA 1
ATOM 638 C C . SER A 1 80 ? -2.615 -7.029 -7.162 1.00 96.50 80 SER A C 1
ATOM 640 O O . SER A 1 80 ? -2.554 -8.240 -7.311 1.00 96.50 80 SER A O 1
ATOM 642 N N . LEU A 1 81 ? -3.221 -6.486 -6.103 1.00 96.06 81 LEU A N 1
ATOM 643 C CA . LEU A 1 81 ? -3.885 -7.302 -5.079 1.00 96.06 81 LEU A CA 1
ATOM 644 C C . LEU A 1 81 ? -5.159 -7.981 -5.609 1.00 96.06 81 LEU A C 1
ATOM 646 O O . LEU A 1 81 ? -5.401 -9.145 -5.300 1.00 96.06 81 LEU A O 1
ATOM 650 N N . ALA A 1 82 ? -5.953 -7.277 -6.418 1.00 94.94 82 ALA A N 1
ATOM 651 C CA . ALA A 1 82 ? -7.154 -7.832 -7.040 1.00 94.94 82 ALA A CA 1
ATOM 652 C C . ALA A 1 82 ? -6.828 -8.903 -8.094 1.00 94.94 82 ALA A C 1
ATOM 654 O O . ALA A 1 82 ? -7.498 -9.930 -8.139 1.00 94.94 82 ALA A O 1
ATOM 655 N N . ASP A 1 83 ? -5.776 -8.697 -8.889 1.00 94.69 83 ASP A N 1
ATOM 656 C CA . ASP A 1 83 ? -5.290 -9.636 -9.905 1.00 94.69 83 ASP A CA 1
ATOM 657 C C . ASP A 1 83 ? -4.829 -10.955 -9.265 1.00 94.69 83 ASP A C 1
ATOM 659 O O . ASP A 1 83 ? -4.986 -12.020 -9.852 1.00 94.69 83 ASP A O 1
ATOM 663 N N . LEU A 1 84 ? -4.334 -10.896 -8.024 1.00 94.38 84 LEU A N 1
ATOM 664 C CA . LEU A 1 84 ? -3.996 -12.071 -7.222 1.00 94.38 84 LEU A CA 1
ATOM 665 C C . LEU A 1 84 ? -5.205 -12.683 -6.492 1.00 94.38 84 LEU A C 1
ATOM 667 O O . LEU A 1 84 ? -5.033 -13.614 -5.714 1.00 94.38 84 LEU A O 1
ATOM 671 N N . GLY A 1 85 ? -6.427 -12.202 -6.719 1.00 90.81 85 GLY A N 1
ATOM 672 C CA . GLY A 1 85 ? -7.649 -12.799 -6.173 1.00 90.81 85 GLY A CA 1
ATOM 673 C C . GLY A 1 85 ? -8.127 -12.212 -4.844 1.00 90.81 85 GLY A C 1
ATOM 674 O O . GLY A 1 85 ? -9.012 -12.785 -4.210 1.00 90.81 85 GLY A O 1
ATOM 675 N N . VAL A 1 86 ? -7.594 -11.068 -4.401 1.00 91.69 86 VAL A N 1
ATOM 676 C CA . VAL A 1 86 ? -8.159 -10.355 -3.246 1.00 91.69 86 VAL A CA 1
ATOM 677 C C . VAL A 1 86 ? -9.359 -9.521 -3.695 1.00 91.69 86 VAL A C 1
ATOM 679 O O . VAL A 1 86 ? -9.212 -8.418 -4.214 1.00 91.69 86 VAL A O 1
ATOM 682 N N . GLU A 1 87 ? -10.568 -10.029 -3.459 1.00 87.44 87 GLU A N 1
ATOM 683 C CA . GLU A 1 87 ? -11.815 -9.338 -3.835 1.00 87.44 87 GLU A CA 1
ATOM 684 C C . GLU A 1 87 ? -12.091 -8.088 -2.981 1.00 87.44 87 GLU A C 1
ATOM 686 O O . GLU A 1 87 ? -12.761 -7.144 -3.409 1.00 87.44 87 GLU A O 1
ATOM 691 N N . LYS A 1 88 ? -11.571 -8.065 -1.750 1.00 88.50 88 LYS A N 1
ATOM 692 C CA . LYS A 1 88 ? -11.765 -6.962 -0.806 1.00 88.50 88 LYS A CA 1
ATOM 693 C C . LYS A 1 88 ? -10.892 -5.762 -1.168 1.00 88.50 88 LYS A C 1
ATOM 695 O O . LYS A 1 88 ? -9.734 -5.883 -1.562 1.00 88.50 88 LYS A O 1
ATOM 700 N N . ASN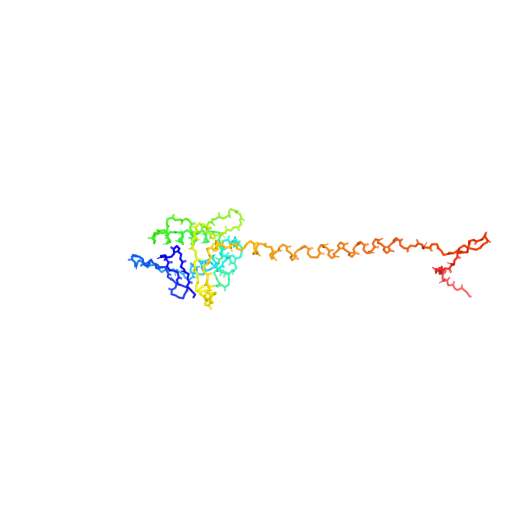 A 1 89 ? -11.404 -4.563 -0.900 1.00 89.12 89 ASN A N 1
ATOM 701 C CA . ASN A 1 89 ? -10.621 -3.337 -1.035 1.00 89.12 89 ASN A CA 1
ATOM 702 C C . ASN A 1 89 ? -9.576 -3.230 0.086 1.00 89.12 89 ASN A C 1
ATOM 704 O O . ASN A 1 89 ? -9.859 -2.679 1.145 1.00 89.12 89 ASN A O 1
ATOM 708 N N . VAL A 1 90 ? -8.355 -3.712 -0.158 1.00 93.00 90 VAL A N 1
ATOM 709 C CA . VAL A 1 90 ? -7.274 -3.718 0.847 1.00 93.00 90 VAL A CA 1
ATOM 710 C C . VAL A 1 90 ? -6.867 -2.313 1.284 1.00 93.00 90 VAL A C 1
ATOM 712 O O . VAL A 1 90 ? -6.693 -2.058 2.473 1.00 93.00 90 VAL A O 1
ATOM 715 N N . ILE A 1 91 ? -6.737 -1.380 0.340 1.00 95.62 91 ILE A N 1
ATOM 716 C CA . ILE A 1 91 ? -6.317 -0.002 0.618 1.00 95.62 91 ILE A CA 1
ATOM 717 C C . ILE A 1 91 ? -7.531 0.917 0.492 1.00 95.62 91 ILE A C 1
ATOM 719 O O . ILE A 1 91 ? -8.068 1.092 -0.602 1.00 95.62 91 ILE A O 1
ATOM 723 N N . ILE A 1 92 ? -7.923 1.584 1.573 1.00 95.62 92 ILE A N 1
ATOM 724 C CA . ILE A 1 92 ? -9.048 2.524 1.621 1.00 95.62 92 ILE A CA 1
ATOM 725 C C . ILE A 1 92 ? -8.531 3.962 1.527 1.00 95.62 92 ILE A C 1
ATOM 727 O O . ILE A 1 92 ? -7.602 4.364 2.227 1.00 95.62 92 ILE A O 1
ATOM 731 N N . THR A 1 93 ? -9.158 4.764 0.665 1.00 96.00 93 THR A N 1
ATOM 732 C CA . THR A 1 93 ? -8.906 6.209 0.607 1.00 96.00 93 THR A CA 1
ATOM 733 C C . THR A 1 93 ? -9.752 6.918 1.656 1.00 96.00 93 THR A C 1
ATOM 735 O O . THR A 1 93 ? -10.974 6.804 1.640 1.00 96.00 93 THR A O 1
ATOM 738 N N . VAL A 1 94 ? -9.118 7.730 2.499 1.00 95.06 94 VAL A N 1
ATOM 739 C CA . VAL A 1 94 ? -9.810 8.655 3.399 1.00 95.06 94 VAL A CA 1
ATOM 740 C C . VAL A 1 94 ? -9.766 10.061 2.787 1.00 95.06 94 VAL A C 1
ATOM 742 O O . VAL A 1 94 ? -8.681 10.659 2.684 1.00 95.06 94 VAL A O 1
ATOM 745 N N . PRO A 1 95 ? -10.912 10.609 2.336 1.00 91.88 95 PRO A N 1
ATOM 746 C CA . PRO A 1 95 ? -10.963 11.914 1.688 1.00 91.88 95 PRO A CA 1
ATOM 747 C C . PRO A 1 95 ? -10.302 12.996 2.541 1.00 91.88 95 PRO A C 1
ATOM 749 O O . PRO A 1 95 ? -10.501 13.043 3.750 1.00 91.88 95 PRO A O 1
ATOM 752 N N . ARG A 1 96 ? -9.512 13.870 1.906 1.00 91.88 96 ARG A N 1
ATOM 753 C CA . ARG A 1 96 ? -8.786 15.000 2.529 1.00 91.88 96 ARG A CA 1
ATOM 754 C C . ARG A 1 96 ? -7.714 14.631 3.568 1.00 91.88 96 ARG A C 1
ATOM 756 O O . ARG A 1 96 ? -6.887 15.479 3.865 1.00 91.88 96 ARG A O 1
ATOM 763 N N . ILE A 1 97 ? -7.674 13.391 4.061 1.00 92.62 97 ILE A N 1
ATOM 764 C CA . ILE A 1 97 ? -6.730 12.958 5.102 1.00 92.62 97 ILE A CA 1
ATOM 765 C C . ILE A 1 97 ? -5.607 12.119 4.488 1.00 92.62 97 ILE A C 1
ATOM 767 O O . ILE A 1 97 ? -4.461 12.563 4.409 1.00 92.62 97 ILE A O 1
ATOM 771 N N . GLY A 1 98 ? -5.927 10.941 3.953 1.00 95.19 98 GLY A N 1
ATOM 772 C CA . GLY A 1 98 ? -4.894 10.026 3.479 1.00 95.19 98 GLY A CA 1
ATOM 773 C C . GLY A 1 98 ? -5.417 8.652 3.100 1.00 95.19 98 GLY A C 1
ATOM 774 O O . GLY A 1 98 ? -6.439 8.555 2.419 1.00 95.19 98 GLY A O 1
ATOM 775 N N . PHE A 1 99 ? -4.702 7.614 3.518 1.00 96.56 99 PHE A N 1
ATOM 776 C CA . PHE A 1 99 ? -4.995 6.222 3.188 1.00 96.56 99 PHE A CA 1
ATOM 777 C C . PHE A 1 99 ? -4.881 5.348 4.431 1.00 96.56 99 PHE A C 1
ATOM 779 O O . PHE A 1 99 ? -4.091 5.642 5.324 1.00 96.56 99 PHE A O 1
ATOM 786 N N . LYS A 1 100 ? -5.670 4.278 4.479 1.00 94.75 100 LYS A N 1
ATOM 787 C CA . LYS A 1 100 ? -5.556 3.240 5.502 1.00 94.75 100 LYS A CA 1
ATOM 788 C C . LYS A 1 100 ? -5.731 1.864 4.887 1.00 94.75 100 LYS A C 1
ATOM 790 O O . LYS A 1 100 ? -6.281 1.730 3.795 1.00 94.75 100 LYS A O 1
ATOM 795 N N . ILE A 1 101 ? -5.301 0.851 5.614 1.00 95.25 101 ILE A N 1
ATOM 796 C CA . ILE A 1 101 ? -5.636 -0.536 5.316 1.00 95.25 101 ILE A CA 1
ATOM 797 C C . ILE A 1 101 ? -7.058 -0.836 5.807 1.00 95.25 101 ILE A C 1
ATOM 799 O O . ILE A 1 101 ? -7.478 -0.325 6.847 1.00 95.25 101 ILE A O 1
ATOM 803 N N . SER A 1 102 ? -7.810 -1.624 5.040 1.00 92.88 102 SER A N 1
ATOM 804 C CA . SER A 1 102 ? -9.157 -2.049 5.417 1.00 92.88 102 SER A CA 1
ATOM 805 C C . SER A 1 102 ? -9.141 -2.942 6.649 1.00 92.88 102 SER A C 1
ATOM 807 O O . SER A 1 102 ? -8.349 -3.870 6.761 1.00 92.88 102 SER A O 1
ATOM 809 N N . GLU A 1 103 ? -10.078 -2.683 7.553 1.00 89.69 103 GLU A N 1
ATOM 810 C CA . GLU A 1 103 ? -10.304 -3.488 8.752 1.00 89.69 103 GLU A CA 1
ATOM 811 C C . GLU A 1 103 ? -10.977 -4.834 8.457 1.00 89.69 103 GLU A C 1
ATOM 813 O O . GLU A 1 103 ? -11.058 -5.689 9.336 1.00 89.69 103 GLU A O 1
ATOM 818 N N . GLU A 1 104 ? -11.492 -5.018 7.245 1.00 88.69 104 GLU A N 1
ATOM 819 C CA . GLU A 1 104 ? -12.107 -6.269 6.788 1.00 88.69 104 GLU A CA 1
ATOM 820 C C . GLU A 1 104 ? -11.069 -7.268 6.262 1.00 88.69 104 GLU A C 1
ATOM 822 O O . GLU A 1 104 ? -11.407 -8.423 5.985 1.00 88.69 104 GLU A O 1
ATOM 827 N N . VAL A 1 105 ? -9.823 -6.809 6.100 1.00 89.69 105 VAL A N 1
ATOM 828 C CA . VAL A 1 105 ? -8.716 -7.600 5.574 1.00 89.69 105 VAL A CA 1
ATOM 829 C C . VAL A 1 105 ? -7.844 -8.097 6.719 1.00 89.69 105 VAL A C 1
ATOM 831 O O . VAL A 1 105 ? -7.400 -7.321 7.569 1.00 89.69 105 VAL A O 1
ATOM 834 N N . ILE A 1 106 ? -7.600 -9.402 6.745 1.00 90.56 106 ILE A N 1
ATOM 835 C CA . ILE A 1 106 ? -6.741 -10.050 7.733 1.00 90.56 106 ILE A CA 1
ATOM 836 C C . ILE A 1 106 ? -5.296 -9.898 7.268 1.00 90.56 106 ILE A C 1
ATOM 838 O O . ILE A 1 106 ? -4.949 -10.310 6.164 1.00 90.56 106 ILE A O 1
ATOM 842 N N . ILE A 1 107 ? -4.454 -9.294 8.106 1.00 91.38 107 ILE A N 1
ATOM 843 C CA . ILE A 1 107 ? -3.026 -9.125 7.832 1.00 91.38 107 ILE A CA 1
ATOM 844 C C . ILE A 1 107 ? -2.228 -9.688 8.994 1.00 91.38 107 ILE A C 1
ATOM 846 O O . ILE A 1 107 ? -2.375 -9.241 10.133 1.00 91.38 107 ILE A O 1
ATOM 850 N N . THR A 1 108 ? -1.330 -10.608 8.673 1.00 91.06 108 THR A N 1
ATOM 851 C CA . THR A 1 108 ? -0.365 -11.208 9.592 1.00 91.06 108 THR A CA 1
ATOM 852 C C . THR A 1 108 ? 1.044 -10.816 9.154 1.00 91.06 108 THR A C 1
ATOM 854 O O . THR A 1 108 ? 1.291 -10.532 7.987 1.00 91.06 108 THR A O 1
ATOM 857 N N . SER A 1 109 ? 1.970 -10.690 10.096 1.00 89.25 109 SER A N 1
ATOM 858 C CA . SER A 1 109 ? 3.384 -10.403 9.841 1.00 89.25 109 SER A CA 1
ATOM 859 C C . SER A 1 109 ? 4.248 -11.331 10.674 1.00 89.25 109 SER A C 1
ATOM 861 O O . SER A 1 109 ? 3.800 -11.819 11.713 1.00 89.25 109 SER A O 1
ATOM 863 N N . ASP A 1 110 ? 5.509 -11.492 10.284 1.00 80.06 110 ASP A N 1
ATOM 864 C CA . ASP A 1 110 ? 6.484 -12.313 11.022 1.00 80.06 110 ASP A CA 1
ATOM 865 C C . ASP A 1 110 ? 6.579 -11.947 12.516 1.00 80.06 110 ASP A C 1
ATOM 867 O O . ASP A 1 110 ? 6.833 -12.795 13.376 1.00 80.06 110 ASP A O 1
ATOM 871 N N . ASN A 1 111 ? 6.339 -10.675 12.850 1.00 68.69 111 ASN A N 1
ATOM 872 C CA . ASN A 1 111 ? 6.404 -10.188 14.225 1.00 68.69 111 ASN A CA 1
ATOM 873 C C . ASN A 1 111 ? 5.253 -10.719 15.100 1.00 68.69 111 ASN A C 1
ATOM 875 O O . ASN A 1 111 ? 5.409 -10.870 16.310 1.00 68.69 111 ASN A O 1
ATOM 879 N N . ASP A 1 112 ? 4.110 -11.050 14.494 1.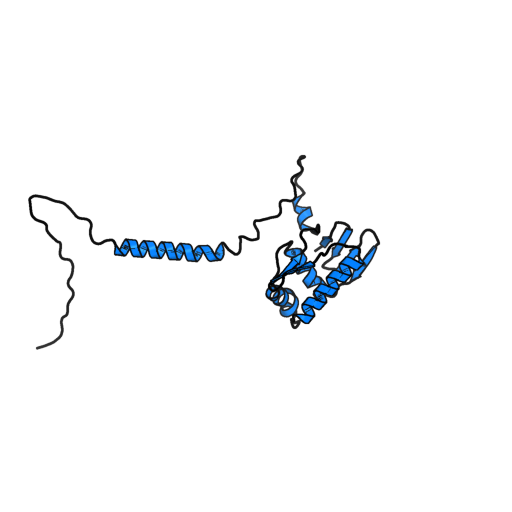00 68.00 112 ASP A N 1
ATOM 880 C CA . ASP A 1 112 ? 2.961 -11.611 15.210 1.00 68.00 112 ASP A CA 1
ATOM 881 C C . ASP A 1 112 ? 3.205 -13.080 15.592 1.00 68.00 112 ASP A C 1
ATOM 883 O O . ASP A 1 112 ? 2.730 -13.542 16.629 1.00 68.00 112 ASP A O 1
ATOM 887 N N . TYR A 1 113 ? 4.008 -13.803 14.803 1.00 57.09 113 TYR A N 1
ATOM 888 C CA . TYR A 1 113 ? 4.350 -15.201 15.066 1.00 57.09 113 TYR A CA 1
ATOM 889 C C . TYR A 1 113 ? 5.283 -15.349 16.278 1.00 57.09 113 TYR A C 1
ATOM 891 O O . TYR A 1 113 ? 5.109 -16.253 17.098 1.00 57.09 113 TYR A O 1
ATOM 899 N N . SER A 1 114 ? 6.216 -14.410 16.474 1.00 52.25 114 SER A N 1
ATOM 900 C CA . SER A 1 114 ? 7.176 -14.461 17.591 1.00 52.25 114 SER A CA 1
ATOM 901 C C . SER A 1 114 ? 6.538 -14.222 18.967 1.00 52.25 114 SER A C 1
ATOM 903 O O . SER A 1 114 ? 7.061 -14.693 19.974 1.00 52.25 114 SER A O 1
ATOM 905 N N . SER A 1 115 ? 5.376 -13.562 19.035 1.00 48.91 115 SER A N 1
ATOM 906 C CA . SER A 1 115 ? 4.646 -13.359 20.298 1.00 48.91 115 SER A CA 1
ATOM 907 C C . SER A 1 115 ? 3.896 -14.610 20.785 1.00 48.91 115 SER A C 1
ATOM 909 O O . SER A 1 115 ? 3.338 -14.587 21.883 1.00 48.91 115 SER A O 1
ATOM 911 N N . SER A 1 116 ? 3.857 -15.688 19.993 1.00 44.00 116 SER A N 1
ATOM 912 C CA . SER A 1 116 ? 3.057 -16.887 20.283 1.00 44.00 116 SER A CA 1
ATOM 913 C C . SER A 1 116 ? 3.837 -18.045 20.917 1.00 44.00 116 SER A C 1
ATOM 915 O O . SER A 1 116 ? 3.228 -19.032 21.329 1.00 44.00 116 SER A O 1
ATOM 917 N N . PHE A 1 117 ? 5.159 -17.928 21.102 1.00 43.66 117 PHE A N 1
ATOM 918 C CA . PHE A 1 117 ? 5.952 -18.958 21.787 1.00 43.66 117 PHE A CA 1
ATOM 919 C C . PHE A 1 117 ? 5.854 -18.840 23.322 1.00 43.66 117 PHE A C 1
ATOM 921 O O . PHE A 1 117 ? 6.849 -18.728 24.029 1.00 43.66 117 PHE A O 1
ATOM 928 N N . THR A 1 118 ? 4.626 -18.861 23.842 1.00 39.09 118 THR A N 1
ATOM 929 C CA . THR A 1 118 ? 4.330 -19.221 25.235 1.00 39.09 118 THR A CA 1
ATOM 930 C C . THR A 1 118 ? 3.043 -20.057 25.226 1.00 39.09 118 THR A C 1
ATOM 932 O O . THR A 1 118 ? 1.946 -19.510 25.194 1.00 39.09 118 THR A O 1
ATOM 935 N N . LEU A 1 119 ? 3.142 -21.392 25.197 1.00 52.12 119 LEU A N 1
ATOM 936 C CA . LEU A 1 119 ? 2.014 -22.268 25.582 1.00 52.12 119 LEU A CA 1
ATOM 937 C C . LEU A 1 119 ? 1.755 -22.067 27.101 1.00 52.12 119 LEU A C 1
ATOM 939 O O . LEU A 1 119 ? 2.754 -21.859 27.796 1.00 52.12 119 LEU A O 1
ATOM 943 N N . PRO A 1 120 ? 0.529 -22.200 27.675 1.00 47.16 120 PRO A N 1
ATOM 944 C CA . PRO A 1 120 ? -0.631 -22.942 27.163 1.00 47.16 120 PRO A CA 1
ATOM 945 C C . PRO A 1 120 ? -2.040 -22.323 27.391 1.00 47.16 120 PRO A C 1
ATOM 947 O O . PRO A 1 120 ? -2.216 -21.326 28.083 1.00 47.16 120 PRO A O 1
ATOM 950 N N . THR A 1 121 ? -3.045 -23.053 26.877 1.00 36.84 121 THR A N 1
ATOM 951 C CA . THR A 1 121 ? -4.444 -23.155 27.361 1.00 36.84 121 THR A CA 1
ATOM 952 C C . THR A 1 121 ? -5.515 -22.274 26.700 1.00 36.84 121 THR A C 1
ATOM 954 O O . THR A 1 121 ? -5.757 -21.138 27.084 1.00 36.84 121 THR A O 1
ATOM 957 N N . LEU A 1 122 ? -6.225 -22.903 25.749 1.00 47.78 122 LEU A N 1
ATOM 958 C CA . LEU A 1 122 ? -7.693 -22.950 25.611 1.00 47.78 122 LEU A CA 1
ATOM 959 C C . LEU A 1 122 ? -8.485 -21.747 26.173 1.00 47.78 122 LEU A C 1
ATOM 961 O O . LEU A 1 122 ? -9.102 -21.835 27.230 1.00 47.78 122 LEU A O 1
ATOM 965 N N . ALA A 1 123 ? -8.554 -20.662 25.404 1.00 40.84 123 ALA A N 1
ATOM 966 C CA . ALA A 1 123 ? -9.693 -19.743 25.400 1.00 40.84 123 ALA A CA 1
ATOM 967 C C . ALA A 1 123 ? -9.714 -18.972 24.064 1.00 40.84 123 ALA A C 1
ATOM 969 O O . ALA A 1 123 ? -8.668 -18.472 23.646 1.00 40.84 123 ALA A O 1
ATOM 970 N N . PRO A 1 124 ? -10.858 -18.875 23.361 1.00 43.97 124 PRO A N 1
ATOM 971 C CA . PRO A 1 124 ? -10.963 -18.060 22.160 1.00 43.97 124 PRO A CA 1
ATOM 972 C C . PRO A 1 124 ? -11.103 -16.591 22.577 1.00 43.97 124 PRO A C 1
ATOM 974 O O . PRO A 1 124 ? -12.207 -16.108 22.808 1.00 43.97 124 PRO A O 1
ATOM 977 N N . GLU A 1 125 ? -9.986 -15.876 22.696 1.00 39.16 125 GLU A N 1
ATOM 978 C CA . GLU A 1 125 ? -10.018 -14.420 22.842 1.00 39.16 125 GLU A CA 1
ATOM 979 C C . GLU A 1 125 ? -10.116 -13.785 21.440 1.00 39.16 125 GLU A C 1
ATOM 981 O O . GLU A 1 125 ? -9.243 -14.018 20.596 1.00 39.16 125 GLU A O 1
ATOM 986 N N . PRO A 1 126 ? -11.178 -13.012 21.140 1.00 45.22 126 PRO A N 1
ATOM 987 C CA . PRO A 1 126 ? -11.330 -12.343 19.852 1.00 45.22 126 PRO A CA 1
ATOM 988 C C . PRO A 1 126 ? -10.193 -11.329 19.628 1.00 45.22 126 PRO A C 1
ATOM 990 O O . PRO A 1 126 ? -9.654 -10.790 20.599 1.00 45.22 126 PRO A O 1
ATOM 993 N N . PRO A 1 127 ? -9.827 -11.024 18.363 1.00 46.84 127 PRO A N 1
ATOM 994 C CA . PRO A 1 127 ? -8.705 -10.147 18.046 1.00 46.84 127 PRO A CA 1
ATOM 995 C C . PRO A 1 127 ? -8.926 -8.770 18.671 1.00 46.84 127 PRO A C 1
ATOM 997 O O . PRO A 1 127 ? -9.740 -7.960 18.219 1.00 46.84 127 PRO A O 1
ATOM 1000 N N . ARG A 1 128 ? -8.190 -8.524 19.755 1.00 40.09 128 ARG A N 1
ATOM 1001 C CA . ARG A 1 128 ? -8.231 -7.313 20.564 1.00 40.09 128 ARG A CA 1
ATOM 1002 C C . ARG A 1 128 ? -7.562 -6.190 19.775 1.00 40.09 128 ARG A C 1
ATOM 1004 O O . ARG A 1 128 ? -6.384 -5.896 19.953 1.00 40.09 128 ARG A O 1
ATOM 1011 N N . ARG A 1 129 ? -8.326 -5.595 18.853 1.00 45.16 129 ARG A N 1
ATOM 1012 C CA . ARG A 1 129 ? -7.945 -4.391 18.109 1.00 45.16 129 ARG A CA 1
ATOM 1013 C C . ARG A 1 129 ? -7.524 -3.326 19.113 1.00 45.16 129 ARG A C 1
ATOM 1015 O O . ARG A 1 129 ? -8.287 -2.943 20.000 1.00 45.16 129 ARG A O 1
ATOM 1022 N N . SER A 1 130 ? -6.278 -2.894 19.004 1.00 44.00 130 SER A N 1
ATOM 1023 C CA . SER A 1 130 ? -5.652 -1.943 19.906 1.00 44.00 130 SER A CA 1
ATOM 1024 C C . SER A 1 130 ? -6.230 -0.543 19.692 1.00 44.00 130 SER A C 1
ATOM 1026 O O . SER A 1 130 ? -5.630 0.320 19.062 1.00 44.00 130 SER A O 1
ATOM 1028 N N . LEU A 1 131 ? -7.348 -0.270 20.369 1.00 54.00 131 LEU A N 1
ATOM 1029 C CA . LEU A 1 131 ? -7.907 1.069 20.626 1.00 54.00 131 LEU A CA 1
ATOM 1030 C C . LEU A 1 131 ? -6.894 2.040 21.293 1.00 54.00 131 LEU A C 1
ATOM 1032 O O . LEU A 1 131 ? -7.183 3.203 21.555 1.00 54.00 131 LEU A O 1
ATOM 1036 N N . LEU A 1 132 ? -5.689 1.560 21.605 1.00 56.97 132 LEU A N 1
ATOM 1037 C CA . LEU A 1 132 ? -4.645 2.262 22.337 1.00 56.97 132 LEU A CA 1
ATOM 1038 C C . LEU A 1 132 ? -3.661 3.032 21.441 1.00 56.97 132 LEU A C 1
ATOM 1040 O O . LEU A 1 132 ? -2.865 3.807 21.973 1.00 56.97 132 LEU A O 1
ATOM 1044 N N . TRP A 1 133 ? -3.707 2.895 20.108 1.00 45.78 133 TRP A N 1
ATOM 1045 C CA . TRP A 1 133 ? -2.806 3.661 19.228 1.00 45.78 133 TRP A CA 1
ATOM 1046 C C . TRP A 1 133 ? -3.339 5.053 18.844 1.00 45.78 133 TRP A C 1
ATOM 1048 O O . TRP A 1 133 ? -2.557 5.952 18.541 1.00 45.78 133 TRP A O 1
ATOM 1058 N N . GLN A 1 134 ? -4.642 5.307 19.017 1.00 52.16 134 GLN A N 1
ATOM 1059 C CA . GLN A 1 134 ? -5.245 6.624 18.763 1.00 52.16 134 GLN A CA 1
ATOM 1060 C C . GLN A 1 134 ? -4.952 7.674 19.851 1.00 52.16 134 GLN A C 1
ATOM 1062 O O . GLN A 1 134 ? -4.934 8.873 19.569 1.00 52.16 134 GLN A O 1
ATOM 1067 N N . HIS A 1 135 ? -4.680 7.264 21.093 1.00 48.34 135 HIS A N 1
ATOM 1068 C CA . HIS A 1 135 ? -4.549 8.208 22.213 1.00 48.34 135 HIS A CA 1
ATOM 1069 C C . HIS A 1 135 ? -3.121 8.713 22.468 1.00 48.34 135 HIS A C 1
ATOM 1071 O O . HIS A 1 135 ? -2.942 9.677 23.216 1.00 48.34 135 HIS A O 1
ATOM 1077 N N . ARG A 1 136 ? -2.100 8.150 21.803 1.00 48.69 136 ARG A N 1
ATOM 1078 C CA . ARG A 1 136 ? -0.703 8.592 21.977 1.00 48.69 136 ARG A CA 1
ATOM 1079 C C . ARG A 1 136 ? -0.443 10.021 21.484 1.00 48.69 136 ARG A C 1
ATOM 1081 O O . ARG A 1 136 ? 0.422 10.687 22.042 1.00 48.69 136 ARG A O 1
ATOM 1088 N N . LYS A 1 137 ? -1.199 10.526 20.500 1.00 44.59 137 LYS A N 1
ATOM 1089 C CA . LYS A 1 137 ? -1.026 11.900 19.978 1.00 44.59 137 LYS A CA 1
ATOM 1090 C C . LYS A 1 137 ? -1.859 12.959 20.719 1.00 44.59 137 LYS A C 1
ATOM 1092 O O . LYS A 1 137 ? -1.434 14.106 20.791 1.00 44.59 137 LYS A O 1
ATOM 1097 N N . VAL A 1 138 ? -2.999 12.590 21.314 1.00 56.03 138 VAL A N 1
ATOM 1098 C CA . VAL A 1 138 ? -3.885 13.536 22.033 1.00 56.03 138 VAL A CA 1
ATOM 1099 C C . VAL A 1 138 ? -3.368 13.837 23.444 1.00 56.03 138 VAL A C 1
ATOM 1101 O O . VAL A 1 138 ? -3.437 14.978 23.900 1.00 56.03 138 VAL A O 1
ATOM 1104 N N . ALA A 1 139 ? -2.774 12.843 24.115 1.00 57.22 139 ALA A N 1
ATOM 1105 C CA . ALA A 1 139 ? -2.230 13.013 25.462 1.00 57.22 139 ALA A CA 1
ATOM 1106 C C . ALA A 1 139 ? -1.082 14.042 25.519 1.00 57.22 139 ALA A C 1
ATOM 1108 O O . ALA A 1 139 ? -0.986 14.800 26.479 1.00 57.22 139 ALA A O 1
ATOM 1109 N N . ILE A 1 140 ? -0.259 14.132 24.469 1.00 62.03 140 ILE A N 1
ATOM 1110 C CA . ILE A 1 140 ? 0.903 15.038 24.423 1.00 62.03 140 ILE A CA 1
ATOM 1111 C C . ILE A 1 140 ? 0.477 16.521 24.344 1.00 62.03 140 ILE A C 1
ATOM 1113 O O . ILE A 1 140 ? 1.200 17.387 24.827 1.00 62.03 140 ILE A O 1
ATOM 1117 N N . LEU A 1 141 ? -0.719 16.825 23.819 1.00 62.53 141 LEU A N 1
ATOM 1118 C CA . LEU A 1 141 ? -1.241 18.197 23.694 1.00 62.53 141 LEU A CA 1
ATOM 1119 C C . LEU A 1 141 ? -2.063 18.647 24.920 1.00 62.53 141 LEU A C 1
ATOM 1121 O O . LEU A 1 141 ? -2.108 19.835 25.231 1.00 62.53 141 LEU A O 1
ATOM 1125 N N . PHE A 1 142 ? -2.664 17.711 25.663 1.00 72.19 142 PHE A N 1
ATOM 1126 C CA . PHE A 1 142 ? -3.460 18.016 26.864 1.00 72.19 142 PHE A CA 1
ATOM 1127 C C . PHE A 1 142 ? -2.597 18.351 28.092 1.00 72.19 142 PHE A C 1
ATOM 1129 O O . PHE A 1 142 ? -2.967 19.202 28.901 1.00 72.19 142 PHE A O 1
ATOM 1136 N N . ILE A 1 143 ? -1.424 17.722 28.215 1.00 81.06 143 ILE A N 1
ATOM 1137 C CA . ILE A 1 143 ? -0.489 17.930 29.332 1.00 81.06 143 ILE A CA 1
ATOM 1138 C C . ILE A 1 143 ? -0.072 19.410 29.495 1.00 81.06 143 ILE A C 1
ATOM 1140 O O . ILE A 1 143 ? -0.221 19.927 30.605 1.00 81.06 143 ILE A O 1
ATOM 1144 N N . PRO A 1 144 ? 0.383 20.143 28.454 1.00 84.25 144 PRO A N 1
ATOM 1145 C CA . PRO A 1 144 ? 0.771 21.546 28.621 1.00 84.25 144 PRO A CA 1
ATOM 1146 C C . PRO A 1 144 ? -0.412 22.464 28.972 1.00 84.25 144 PRO A C 1
ATOM 1148 O O . PRO A 1 144 ? -0.230 23.412 29.734 1.00 84.25 144 PRO A O 1
ATOM 1151 N N . MET A 1 145 ? -1.629 22.172 28.494 1.00 84.50 145 MET A N 1
ATOM 1152 C CA . MET A 1 145 ? -2.835 22.946 28.829 1.00 84.50 145 MET A CA 1
ATOM 1153 C C . MET A 1 145 ? -3.216 22.795 30.310 1.00 84.50 145 MET A C 1
ATOM 1155 O O . MET A 1 145 ? -3.535 23.785 30.969 1.00 84.50 145 MET A O 1
ATOM 1159 N N . VAL A 1 146 ? -3.142 21.574 30.850 1.00 88.88 146 VAL A N 1
A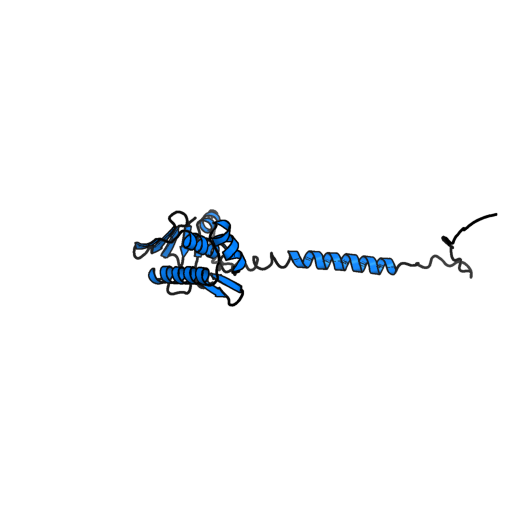TOM 1160 C CA . VAL A 1 146 ? -3.433 21.303 32.268 1.00 88.88 146 VAL A CA 1
ATOM 1161 C C . VAL A 1 146 ? -2.370 21.928 33.175 1.00 88.88 146 VAL A C 1
ATOM 1163 O O . VAL A 1 146 ? -2.718 22.539 34.184 1.00 88.88 146 VAL A O 1
ATOM 1166 N N . ILE A 1 147 ? -1.086 21.851 32.802 1.00 90.25 147 ILE A N 1
ATOM 1167 C CA . ILE A 1 147 ? 0.004 22.492 33.557 1.00 90.25 147 ILE A CA 1
ATOM 1168 C C . ILE A 1 147 ? -0.169 24.020 33.575 1.00 90.25 147 ILE A C 1
ATOM 1170 O O . ILE A 1 147 ? -0.079 24.629 34.640 1.00 90.25 147 ILE A O 1
ATOM 1174 N N . ALA A 1 148 ? -0.481 24.643 32.433 1.00 89.75 148 ALA A N 1
ATOM 1175 C CA . ALA A 1 148 ? -0.718 26.086 32.358 1.00 89.75 148 ALA A CA 1
ATOM 1176 C C . ALA A 1 148 ? -1.925 26.528 33.206 1.00 89.75 148 ALA A C 1
ATOM 1178 O O . ALA A 1 148 ? -1.850 27.543 33.901 1.00 89.75 148 ALA A O 1
ATOM 1179 N N . LEU A 1 149 ? -3.015 25.749 33.206 1.00 90.81 149 LEU A N 1
ATOM 1180 C CA . LEU A 1 149 ? -4.193 26.019 34.034 1.00 90.81 149 LEU A CA 1
ATOM 1181 C C . LEU A 1 149 ? -3.870 25.930 35.533 1.00 90.81 149 LEU A C 1
ATOM 1183 O O . LEU A 1 149 ? -4.288 26.796 36.297 1.00 90.81 149 LEU A O 1
ATOM 1187 N N . MET A 1 150 ? -3.097 24.926 35.956 1.00 90.38 150 MET A N 1
ATOM 1188 C CA . MET A 1 150 ? -2.691 24.766 37.358 1.00 90.38 150 MET A CA 1
ATOM 1189 C C . MET A 1 150 ? -1.797 25.921 37.833 1.00 90.38 150 MET A C 1
ATOM 1191 O O . MET A 1 150 ? -2.011 26.443 38.927 1.00 90.38 150 MET A O 1
ATOM 1195 N N . LEU A 1 151 ? -0.854 26.377 37.001 1.00 90.62 151 LEU A N 1
ATOM 1196 C CA . LEU A 1 151 ? -0.009 27.538 37.309 1.00 90.62 151 LEU A CA 1
ATOM 1197 C C . LEU A 1 151 ? -0.821 28.842 37.386 1.00 90.62 151 LEU A C 1
ATOM 1199 O O . LEU A 1 151 ? -0.601 29.652 38.287 1.00 90.62 151 LEU A O 1
ATOM 1203 N N . LEU A 1 152 ? -1.798 29.031 36.493 1.00 87.75 152 LEU A N 1
ATOM 1204 C CA . LEU A 1 152 ? -2.718 30.171 36.553 1.00 87.75 152 LEU A CA 1
ATOM 1205 C C . LEU A 1 152 ? -3.557 30.150 37.834 1.00 87.75 152 LEU A C 1
ATOM 1207 O O . LEU A 1 152 ? -3.652 31.170 38.511 1.00 87.75 152 LEU A O 1
ATOM 1211 N N . LEU A 1 153 ? -4.127 29.000 38.209 1.00 86.75 153 LEU A N 1
ATOM 1212 C CA . LEU A 1 153 ? -4.892 28.863 39.453 1.00 86.75 153 LEU A CA 1
ATOM 1213 C C . LEU A 1 153 ? -4.031 29.178 40.682 1.00 86.75 153 LEU A C 1
ATOM 1215 O O . LEU A 1 153 ? -4.484 29.910 41.559 1.00 86.75 153 LEU A O 1
ATOM 1219 N N . GLN A 1 154 ? -2.778 28.713 40.718 1.00 82.56 154 GLN A N 1
ATOM 1220 C CA . GLN A 1 154 ? -1.837 29.073 41.782 1.00 82.56 154 GLN A CA 1
ATOM 1221 C C . GLN A 1 154 ? -1.585 30.585 41.837 1.00 82.56 154 GLN A C 1
ATOM 1223 O O . GLN A 1 154 ? -1.656 31.178 42.914 1.00 82.56 154 GLN A O 1
ATOM 1228 N N . PHE A 1 155 ? -1.385 31.235 40.689 1.00 82.19 155 PHE A N 1
ATOM 1229 C CA . PHE A 1 155 ? -1.226 32.687 40.605 1.00 82.19 155 PHE A CA 1
ATOM 1230 C C . PHE A 1 155 ? -2.467 33.447 41.110 1.00 82.19 155 PHE A C 1
ATOM 1232 O O . PHE A 1 155 ? -2.342 34.400 41.880 1.00 82.19 155 PHE A O 1
ATOM 1239 N N . PHE A 1 156 ? -3.673 32.986 40.763 1.00 78.94 156 PHE A N 1
ATOM 1240 C CA . PHE A 1 156 ? -4.923 33.559 41.273 1.00 78.94 156 PHE A CA 1
ATOM 1241 C C . PHE A 1 156 ? -5.092 33.354 42.782 1.00 78.94 156 PHE A C 1
ATOM 1243 O O . PHE A 1 156 ? -5.565 34.259 43.471 1.00 78.94 156 PHE A O 1
ATOM 1250 N N . THR A 1 157 ? -4.676 32.205 43.324 1.00 71.88 157 THR A N 1
ATOM 1251 C CA . THR A 1 157 ? -4.683 31.987 44.780 1.00 71.88 157 THR A CA 1
ATOM 1252 C C . THR A 1 157 ? -3.634 32.830 45.503 1.00 71.88 157 THR A C 1
ATOM 1254 O O . THR A 1 157 ? -3.901 33.293 46.608 1.00 71.88 157 THR A O 1
ATOM 1257 N N . HIS A 1 158 ? -2.494 33.111 44.861 1.00 64.62 158 HIS A N 1
ATOM 1258 C CA . HIS A 1 158 ? -1.450 33.981 45.403 1.00 64.62 158 HIS A CA 1
ATOM 1259 C C . HIS A 1 158 ? -1.894 35.451 45.433 1.00 64.62 158 HIS A C 1
ATOM 1261 O O . HIS A 1 158 ? -1.634 36.157 46.402 1.00 64.62 158 HIS A O 1
ATOM 1267 N N . GLN A 1 159 ? -2.645 35.910 44.425 1.00 63.06 159 GLN A N 1
ATOM 1268 C CA . GLN A 1 159 ? -3.268 37.241 44.456 1.00 63.06 159 GLN A CA 1
ATOM 1269 C C . GLN A 1 159 ? -4.336 37.383 45.550 1.00 63.06 159 GLN A C 1
ATOM 1271 O O . GLN A 1 159 ? -4.602 38.490 46.009 1.00 63.06 159 GLN A O 1
ATOM 1276 N N . LYS A 1 160 ? -4.935 36.273 46.001 1.00 55.03 160 LYS A N 1
ATOM 1277 C CA . LYS A 1 160 ? -5.980 36.284 47.032 1.00 55.03 160 LYS A CA 1
ATOM 1278 C C . LYS A 1 160 ? -5.441 36.270 48.469 1.00 55.03 160 LYS A C 1
ATOM 1280 O O . LYS A 1 160 ? -6.240 36.314 49.401 1.00 55.03 160 LYS A O 1
ATOM 1285 N N . GLN A 1 161 ? -4.120 36.245 48.674 1.00 53.75 161 GLN A N 1
ATOM 1286 C CA . GLN A 1 161 ? -3.509 36.389 49.997 1.00 53.75 161 GLN A CA 1
ATOM 1287 C C . GLN A 1 161 ? -3.000 37.814 50.237 1.00 53.75 161 GLN A C 1
ATOM 1289 O O . GLN A 1 161 ? -1.835 38.148 50.057 1.00 53.75 161 GLN A O 1
ATOM 1294 N N . SER A 1 162 ? -3.912 38.641 50.739 1.00 43.59 162 SER A N 1
ATOM 1295 C CA . SER A 1 162 ? -3.623 39.648 51.760 1.00 43.59 162 SER A CA 1
ATOM 1296 C C . SER A 1 162 ? -4.815 39.681 52.728 1.00 43.59 162 SER A C 1
ATOM 1298 O O . SER A 1 162 ? -5.951 39.460 52.312 1.00 43.59 162 SER A O 1
ATOM 1300 N N . PRO A 1 163 ? -4.593 39.933 54.021 1.00 44.41 163 PRO A N 1
ATOM 1301 C CA . PRO A 1 163 ? -3.969 39.054 55.001 1.00 44.41 163 PRO A CA 1
ATOM 1302 C C . PRO A 1 163 ? -5.016 38.449 55.957 1.00 44.41 163 PRO A C 1
ATOM 1304 O O . PRO A 1 163 ? -6.021 39.070 56.297 1.00 44.41 163 PRO A O 1
ATOM 1307 N N . THR A 1 164 ? -4.755 37.231 56.426 1.00 49.47 164 THR A N 1
ATOM 1308 C CA . THR A 1 164 ? -5.504 36.564 57.497 1.00 49.47 164 THR A CA 1
ATOM 1309 C C . THR A 1 164 ? -5.485 37.430 58.761 1.00 49.47 164 THR A C 1
ATOM 1311 O O . THR A 1 164 ? -4.419 37.871 59.186 1.00 49.47 164 THR A O 1
ATOM 1314 N N . ALA A 1 165 ? -6.650 37.682 59.360 1.00 46.03 165 ALA A N 1
ATOM 1315 C CA . ALA A 1 165 ? -6.772 38.403 60.623 1.00 46.03 165 ALA A CA 1
ATOM 1316 C C . ALA A 1 165 ? -6.007 37.670 61.740 1.00 46.03 165 ALA A C 1
ATOM 1318 O O . ALA A 1 165 ? -6.275 36.499 62.014 1.00 46.03 165 ALA A O 1
ATOM 1319 N N . ILE A 1 166 ? -5.061 38.359 62.381 1.00 50.25 166 ILE A N 1
ATOM 1320 C CA . ILE A 1 166 ? -4.286 37.837 63.508 1.00 50.25 166 ILE A CA 1
ATOM 1321 C C . ILE A 1 166 ? -4.764 38.548 64.776 1.00 50.25 166 ILE A C 1
ATOM 1323 O O . ILE A 1 166 ? -4.442 39.707 64.995 1.00 50.25 166 ILE A O 1
ATOM 1327 N N . PHE A 1 167 ? -5.509 37.794 65.587 1.00 44.75 167 PHE A N 1
ATOM 1328 C CA . PHE A 1 167 ? -5.656 37.923 67.040 1.00 44.75 167 PHE A CA 1
ATOM 1329 C C . PHE A 1 167 ? -6.354 39.175 67.616 1.00 44.75 167 PHE A C 1
ATOM 1331 O O . PHE A 1 167 ? -5.975 40.319 67.389 1.00 44.75 167 PHE A O 1
ATOM 1338 N N . THR A 1 168 ? -7.371 38.933 68.448 1.00 50.25 168 THR A N 1
ATOM 1339 C CA . THR A 1 168 ? -8.092 39.951 69.223 1.00 50.25 168 THR A CA 1
ATOM 1340 C C . THR A 1 168 ? -7.660 39.911 70.683 1.00 50.25 168 THR A C 1
ATOM 1342 O O . THR A 1 168 ? -7.816 38.873 71.325 1.00 50.25 168 THR A O 1
ATOM 1345 N N . GLN A 1 169 ? -7.236 41.047 71.240 1.00 46.31 169 GLN A N 1
ATOM 1346 C CA . GLN A 1 169 ? -7.258 41.250 72.688 1.00 46.31 169 GLN A CA 1
ATOM 1347 C C . GLN A 1 169 ? -7.627 42.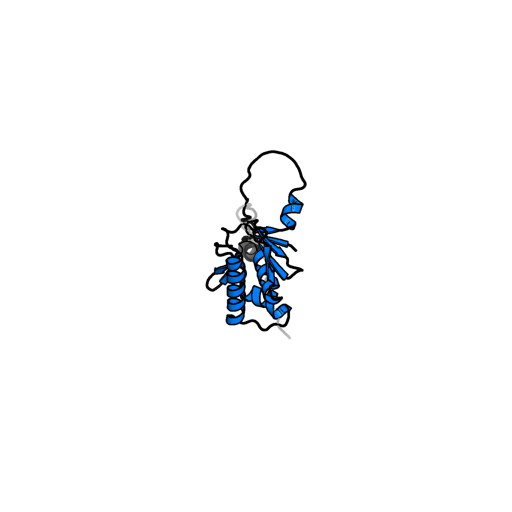705 73.017 1.00 46.31 169 GLN A C 1
ATOM 1349 O O . GLN A 1 169 ? -6.997 43.639 72.533 1.00 46.31 169 GLN A O 1
ATOM 1354 N N . ASP A 1 170 ? -8.718 42.859 73.772 1.00 53.53 170 ASP A N 1
ATOM 1355 C CA . ASP A 1 170 ? -9.252 44.087 74.379 1.00 53.53 170 ASP A CA 1
ATOM 1356 C C . ASP A 1 170 ? -9.230 45.378 73.532 1.00 53.53 170 ASP A C 1
ATOM 1358 O O . ASP A 1 170 ? -8.536 46.352 73.812 1.00 53.53 170 ASP A O 1
ATOM 1362 N N . LYS A 1 171 ? -10.135 45.402 72.540 1.00 55.56 171 LYS A N 1
ATOM 1363 C CA . LYS A 1 171 ? -10.715 46.597 71.885 1.00 55.56 171 LYS A CA 1
ATOM 1364 C C . LYS A 1 171 ? -9.784 47.547 71.104 1.00 55.56 171 LYS A C 1
ATOM 1366 O O . LYS A 1 171 ? -10.218 48.652 70.794 1.00 55.56 171 LYS A O 1
ATOM 1371 N N . CYS A 1 172 ? -8.610 47.111 70.643 1.00 52.84 172 CYS A N 1
ATOM 1372 C CA . CYS A 1 172 ? -7.841 47.838 69.616 1.00 52.84 172 CYS A CA 1
ATOM 1373 C C . CYS A 1 172 ? -7.287 46.900 68.528 1.00 52.84 172 CYS A C 1
ATOM 1375 O O . CYS A 1 172 ? -6.746 45.841 68.833 1.00 52.84 172 CYS A O 1
ATOM 1377 N N . ILE A 1 173 ? -7.405 47.305 67.256 1.00 57.06 173 ILE A N 1
ATOM 1378 C CA . ILE A 1 173 ? -6.831 46.606 66.092 1.00 57.06 173 ILE A CA 1
ATOM 1379 C C . ILE A 1 173 ? -5.533 47.320 65.705 1.00 57.06 173 ILE A C 1
ATOM 1381 O O . ILE A 1 173 ? -5.563 48.491 65.327 1.00 57.06 173 ILE A O 1
ATOM 1385 N N . PHE A 1 174 ? -4.402 46.620 65.780 1.00 54.25 174 PHE A N 1
ATOM 1386 C CA . PHE A 1 174 ? -3.105 47.131 65.336 1.00 54.25 174 PHE A CA 1
ATOM 1387 C C . PHE A 1 174 ? -2.794 46.616 63.925 1.00 54.25 174 PHE A C 1
ATOM 1389 O O . PHE A 1 174 ? -2.700 45.410 63.708 1.00 54.25 174 PHE A O 1
ATOM 1396 N N . TYR A 1 175 ? -2.603 47.527 62.968 1.00 58.25 175 TYR A N 1
ATOM 1397 C CA . TYR A 1 175 ? -2.080 47.202 61.640 1.00 58.25 175 TYR A CA 1
ATOM 1398 C C . TYR A 1 175 ? -0.558 47.392 61.638 1.00 58.25 175 TYR A C 1
ATOM 1400 O O . TYR A 1 175 ? -0.066 48.495 61.875 1.00 58.25 175 TYR A O 1
ATOM 1408 N N . GLY A 1 176 ? 0.196 46.323 61.374 1.00 47.53 176 GLY A N 1
ATOM 1409 C CA . GLY A 1 176 ? 1.644 46.396 61.172 1.00 47.53 176 GLY A CA 1
ATOM 1410 C C . GLY A 1 176 ? 1.973 46.998 59.805 1.00 47.53 176 GLY A C 1
ATOM 1411 O O . GLY A 1 176 ? 1.678 46.397 58.775 1.00 47.53 176 GLY A O 1
ATOM 1412 N N . ALA A 1 177 ? 2.576 48.187 59.793 1.00 50.12 177 ALA A N 1
ATOM 1413 C CA . ALA A 1 177 ? 3.013 48.879 58.584 1.00 50.12 177 ALA A CA 1
ATOM 1414 C C . ALA A 1 177 ? 4.355 48.318 58.079 1.00 50.12 177 ALA A C 1
ATOM 1416 O O . ALA A 1 177 ? 5.382 48.450 58.742 1.00 50.12 177 ALA A O 1
ATOM 1417 N N . GLY A 1 178 ? 4.351 47.725 56.883 1.00 39.62 178 GLY A N 1
ATOM 1418 C CA . GLY A 1 178 ? 5.549 47.272 56.177 1.00 39.62 178 GLY A CA 1
ATOM 1419 C C . GLY A 1 178 ? 5.746 48.011 54.852 1.00 39.62 178 GLY A C 1
ATOM 1420 O O . GLY A 1 178 ? 5.099 47.684 53.867 1.00 39.62 178 GLY A O 1
ATOM 1421 N N . ALA A 1 179 ? 6.685 48.963 54.857 1.00 39.62 179 ALA A N 1
ATOM 1422 C CA . ALA A 1 179 ? 7.424 49.528 53.718 1.00 39.62 179 ALA A CA 1
ATOM 1423 C C . ALA A 1 179 ? 6.674 50.379 52.660 1.00 39.62 179 ALA A C 1
ATOM 1425 O O . ALA A 1 179 ? 6.435 49.950 51.534 1.00 39.62 179 ALA A O 1
ATOM 1426 N N . LEU A 1 180 ? 6.483 51.671 52.961 1.00 40.50 180 LEU A N 1
ATOM 1427 C CA . LEU A 1 180 ? 6.441 52.724 51.935 1.00 40.50 180 LEU A CA 1
ATOM 1428 C C . LEU A 1 180 ? 7.873 53.031 51.457 1.00 40.50 180 LEU A C 1
ATOM 1430 O O . LEU A 1 180 ? 8.699 53.528 52.220 1.00 40.50 180 LEU A O 1
ATOM 1434 N N . ARG A 1 181 ? 8.156 52.759 50.179 1.00 39.91 181 ARG A N 1
ATOM 1435 C CA . ARG A 1 181 ? 9.299 53.303 49.429 1.00 39.91 181 ARG A CA 1
ATOM 1436 C C . ARG A 1 181 ? 8.776 54.407 48.499 1.00 39.91 181 ARG A C 1
ATOM 1438 O O . ARG A 1 181 ? 8.200 54.099 47.465 1.00 39.91 181 ARG A O 1
ATOM 1445 N N . VAL A 1 182 ? 8.998 55.671 48.857 1.00 40.19 182 VAL A N 1
ATOM 1446 C CA . VAL A 1 182 ? 8.937 56.859 47.977 1.00 40.19 182 VAL A CA 1
ATOM 1447 C C . VAL A 1 182 ? 10.007 57.798 48.545 1.00 40.19 182 VAL A C 1
ATOM 1449 O O . VAL A 1 182 ? 9.914 58.198 49.695 1.00 40.19 182 VAL A O 1
ATOM 1452 N N . GLY A 1 183 ? 11.175 57.961 47.930 1.00 36.97 183 GLY A N 1
ATOM 1453 C CA . GLY A 1 183 ? 11.379 58.754 46.720 1.00 36.97 183 GLY A CA 1
ATOM 1454 C C . GLY A 1 183 ? 12.251 59.954 47.105 1.00 36.97 183 GLY A C 1
ATOM 1455 O O . GLY A 1 183 ? 11.735 61.030 47.371 1.00 36.97 183 GLY A O 1
ATOM 1456 N N . GLY A 1 184 ? 13.565 59.742 47.227 1.00 41.81 184 GLY A N 1
ATOM 1457 C CA . GLY A 1 184 ? 14.530 60.809 47.489 1.00 41.81 184 GLY A CA 1
ATOM 1458 C C . GLY A 1 184 ? 15.086 61.346 46.176 1.00 41.81 184 GLY A C 1
ATOM 1459 O O . GLY A 1 184 ? 15.737 60.597 45.454 1.00 41.81 184 GLY A O 1
ATOM 1460 N N . ASN A 1 185 ? 14.843 62.626 45.887 1.00 38.75 185 ASN A N 1
ATOM 1461 C CA . ASN A 1 185 ? 15.553 63.379 44.856 1.00 38.75 185 ASN A CA 1
ATOM 1462 C C . ASN A 1 185 ? 15.996 64.746 45.426 1.00 38.75 185 ASN A C 1
ATOM 1464 O O . ASN A 1 185 ? 15.170 65.595 45.739 1.00 38.75 185 ASN A O 1
ATOM 1468 N N . THR A 1 186 ? 17.322 64.875 45.550 1.00 43.78 186 THR A N 1
ATOM 1469 C CA . THR A 1 186 ? 18.183 65.987 45.088 1.00 43.78 186 THR A CA 1
ATOM 1470 C C . THR A 1 186 ? 18.224 67.353 45.811 1.00 43.78 186 THR A C 1
ATOM 1472 O O . THR A 1 186 ? 17.351 68.193 45.648 1.00 43.78 186 THR A O 1
ATOM 1475 N N . GLN A 1 187 ? 19.395 67.573 46.441 1.00 41.41 187 GLN A N 1
ATOM 1476 C CA . GLN A 1 187 ? 20.222 68.794 46.586 1.00 41.41 187 GLN A CA 1
ATOM 1477 C C . GLN A 1 187 ? 19.711 70.038 47.342 1.00 41.41 187 GLN A C 1
ATOM 1479 O O . GLN A 1 187 ? 18.858 70.769 46.849 1.00 41.41 187 GLN A O 1
ATOM 1484 N N . LYS A 1 188 ? 20.438 70.408 48.412 1.00 37.81 188 LYS A N 1
ATOM 1485 C CA . LYS A 1 188 ? 21.377 71.549 48.408 1.00 37.81 188 LYS A CA 1
ATOM 1486 C C . LYS A 1 188 ? 22.395 71.429 49.544 1.00 37.81 188 LYS A C 1
ATOM 1488 O O . LYS A 1 188 ? 22.001 70.908 50.608 1.00 37.81 188 LYS A O 1
#

Radius of gyration: 31.98 Å; Cα contacts (8 Å, |Δi|>4): 170; chains: 1; bounding box: 34×95×84 Å

Secondary structure (DSSP, 8-state):
-EEEETTTEEEETTTTEEEETTT--EEEPPHHHHHHHHHHHHTTTSPEEHHHHIIIIIGGGTPPP-HHHHHHHHHHHHHHHHHTT--S--EEEETTTEEEE-TTS-EEEHHHHHTT-S------------TTSSSHHHHHHHHHHHHHHHHHHHHHHHHT-S-------TT-PPP-------------

InterPro domains:
  IPR001867 OmpR/PhoB-type DNA-binding domain [PF00486] (25-100)
  IPR001867 OmpR/PhoB-type DNA-binding domain [PS51755] (1-103)
  IPR001867 OmpR/PhoB-type DNA-binding domain [SM00862] (24-101)
  IPR001867 OmpR/PhoB-type DNA-binding domain [cd00383] (9-101)
  IPR016032 Signal transduction response regulator, C-terminal effector [SSF46894] (19-101)
  IPR036388 Winged helix-like DNA-binding domain superfamily [G3DSA:1.10.10.10] (5-105)

Foldseek 3Di:
DWKQKLNQWIQDLVQQWIAGNVPRDIDHHDNLLSQLVVVQLVVAFDFDFLVNSCVRRAVVPPHDDDPVVVVVSLVVNQVVCVVSPPPDRQWDADPPGGIHGDPVMDMDDPVNVVVPPDDDDDDPDDPPPPPPVVCPVVVVVVVVVVVVVVVVVVVVVVVVPDDDDDDDDDPDDDDDDDDDDDDDDDDD

Organism: NCBI:txid1134687

Mean predicted aligned error: 16.75 Å